Protein 5O9W (pdb70)

Radius of gyration: 20.54 Å; Cα contacts (8 Å, |Δi|>4): 713; chains: 1; bounding box: 52×59×47 Å

Sequence (356 aa):
SNAMEKAKLMKLGNGMMEIPSVQELAKLTLAEIPSRRYVCALLPMGETIPVIDIENLLSPEPIIIIGKLELDRLHFACKEWGFFQVVNHGVDASLVDSSVKSEIQQGFFNLSMDEKTKYEEQEDGDVEGFGQGFIIESEDQTLDWADIFMMMMFTLPLHLRKPHLLFSSKLPVPLRETIESSYSSSEMKKKLSMVLFNKMEKALQVQAAEIKGMSEVFIDGTQAMRMNYYPPCPQPNLAIGLTSHSDFGGLLTILLQINEVEGLQIKKREEGTWISVKPLPPNNAFVVNVGDILEIMTNGIYHSVDHRAVVNSTNERLSIATFHDPSLESVIGPISSLITPETPALFKKSGSTYGDLVEEECKKTRKLDGKSFLDSMRI

Nearest PDB structures (foldseek):
  5o9w-assembly1_A  TM=1.003E+00  e=6.699E-79  Papaver somniferum
  5o7y-assembly1_A  TM=1.001E+00  e=2.129E-75  Papaver somniferum
  5gja-assembly1_E  TM=8.877E-01  e=1.254E-27  Arabidopsis thaliana
  5gja-assembly1_H  TM=8.930E-01  e=3.051E-27  Arabidopsis thaliana
  5gja-assembly1_B  TM=8.553E-01  e=9.414E-27  Arabidopsis thaliana

Secondary structure (DSSP, 8-state):
--HHHHHHHH---TTSBPPPHHHHHTT--SS--GGG----PPB-----EEEHHHHT-SSHHHHHHHHHHHHHHHHHTSEEEEES----HHHHHHHHHHHHHHHTS-HHHHT-SPPPTT---EE---B---TTPPPPS-EEEEEEEESGGGS-HHHHHHS-HHHHHHHHHHHHHHHHHHHHHHHHHHHHTT--TTTS--SHHHHTT-EEEEEEEEE---S-TTT--SEEEE---SSEEEEEE-SS---EEEEETTEEEE----TT-EEEEE-HHHHHHTTTSS----EEE---SS--EEEEEEEEE--TT-EE---GGG--SSS---B---EEHHHHHHHHHTS-SSS--HHHHTB-

Structure (mmCIF, N/CA/C/O backbone):
data_5O9W
#
_entry.id   5O9W
#
_cell.length_a   47.044
_cell.length_b   87.424
_cell.length_c   94.863
_cell.angle_alpha   90.00
_cell.angle_beta   90.00
_cell.angle_gamma   90.00
#
_symmetry.space_group_name_H-M   'P 21 21 21'
#
loop_
_entity.id
_entity.type
_entity.pdbx_description
1 polymer 'Thebaine 6-O-demethylase'
2 non-polymer 'NICKEL (II) ION'
3 non-polymer '2-OXOGLUTARIC ACID'
4 non-polymer 1,2-ETHANEDIOL
5 non-polymer 'UNKNOWN ATOM OR ION'
6 non-polymer DI(HYDROXYETHYL)ETHER
7 non-polymer 'SODIUM ION'
8 water water
#
loop_
_atom_site.group_PDB
_atom_site.id
_atom_site.type_symbol
_atom_site.label_atom_id
_atom_site.label_alt_id
_atom_site.label_comp_id
_atom_site.label_asym_id
_atom_site.label_entity_id
_atom_site.label_seq_id
_atom_site.pdbx_PDB_ins_code
_atom_site.Cartn_x
_atom_site.Cartn_y
_atom_site.Cartn_z
_atom_site.occupancy
_atom_site.B_iso_or_equiv
_atom_site.auth_seq_id
_atom_site.auth_comp_id
_atom_site.auth_asym_id
_atom_site.auth_atom_id
_atom_site.pdbx_PDB_model_num
ATOM 1 N N . SER A 1 1 ? 16.535 20.820 9.628 1.00 73.35 -2 SER A N 1
ATOM 2 C CA . SER A 1 1 ? 16.094 21.865 8.639 1.00 70.76 -2 SER A CA 1
ATOM 3 C C . SER A 1 1 ? 16.080 21.273 7.230 1.00 68.08 -2 SER A C 1
ATOM 4 O O . SER A 1 1 ? 17.001 20.538 6.848 1.00 65.63 -2 SER A O 1
ATOM 7 N N . ASN A 1 2 ? 15.044 21.609 6.462 1.00 64.93 -1 ASN A N 1
ATOM 8 C CA . ASN A 1 2 ? 14.583 20.713 5.391 1.00 61.28 -1 ASN A CA 1
ATOM 9 C C . ASN A 1 2 ? 15.479 20.617 4.141 1.00 53.58 -1 ASN A C 1
ATOM 10 O O . ASN A 1 2 ? 16.406 21.415 3.965 1.00 54.30 -1 ASN A O 1
ATOM 15 N N . ALA A 1 3 ? 15.190 19.615 3.305 1.00 43.81 0 ALA A N 1
ATOM 16 C CA . ALA A 1 3 ? 15.980 19.314 2.107 1.00 39.85 0 ALA A CA 1
ATOM 17 C C . ALA A 1 3 ? 15.994 20.452 1.090 1.00 33.21 0 ALA A C 1
ATOM 18 O O . ALA A 1 3 ? 16.997 20.615 0.398 1.00 33.81 0 ALA A O 1
ATOM 20 N N . MET A 1 4 ? 14.887 21.197 0.988 1.00 30.38 1 MET A N 1
ATOM 21 C CA . MET A 1 4 ? 14.788 22.350 0.094 1.00 34.14 1 MET A CA 1
ATOM 22 C C . MET A 1 4 ? 15.699 23.471 0.570 1.00 34.48 1 MET A C 1
ATOM 23 O O . MET A 1 4 ? 16.266 24.199 -0.247 1.00 31.56 1 MET A O 1
ATOM 28 N N . GLU A 1 5 ? 15.788 23.631 1.894 1.00 37.86 2 GLU A N 1
ATOM 29 C CA . GLU A 1 5 ? 16.643 24.661 2.485 1.00 38.13 2 GLU A CA 1
ATOM 30 C C . GLU A 1 5 ? 18.091 24.336 2.260 1.00 36.50 2 GLU A C 1
ATOM 31 O O . GLU A 1 5 ? 18.870 25.224 1.898 1.00 36.26 2 GLU A O 1
ATOM 37 N N . LYS A 1 6 ? 18.452 23.070 2.436 1.00 32.53 3 LYS A N 1
ATOM 38 C CA . LYS A 1 6 ? 19.794 22.632 2.103 1.00 33.83 3 LYS A CA 1
ATOM 39 C C . LYS A 1 6 ? 20.149 22.987 0.646 1.00 31.23 3 LYS A C 1
ATOM 40 O O . LYS A 1 6 ? 21.220 23.528 0.386 1.00 28.43 3 LYS A O 1
ATOM 46 N N . ALA A 1 7 ? 19.231 22.704 -0.274 1.00 29.52 4 ALA A N 1
ATOM 47 C CA . ALA A 1 7 ? 19.457 22.938 -1.695 1.00 27.94 4 ALA A CA 1
ATOM 48 C C . ALA A 1 7 ? 19.573 24.427 -1.966 1.00 26.21 4 ALA A C 1
ATOM 49 O O . ALA A 1 7 ? 20.436 24.852 -2.714 1.00 25.05 4 ALA A O 1
ATOM 51 N N . LYS A 1 8 ? 18.705 25.220 -1.349 1.00 26.81 5 LYS A N 1
ATOM 52 C CA . LYS A 1 8 ? 18.767 26.681 -1.524 1.00 28.74 5 LYS A CA 1
ATOM 53 C C . LYS A 1 8 ? 20.076 27.281 -0.980 1.00 26.96 5 LYS A C 1
ATOM 54 O O . LYS A 1 8 ? 20.597 28.240 -1.529 1.00 27.33 5 LYS A O 1
ATOM 60 N N . LEU A 1 9 ? 20.603 26.700 0.092 1.00 25.42 6 LEU A N 1
ATOM 61 C CA . LEU A 1 9 ? 21.788 27.233 0.759 1.00 25.27 6 LEU A CA 1
ATOM 62 C C . LEU A 1 9 ? 23.115 26.784 0.143 1.00 26.76 6 LEU A C 1
ATOM 63 O O . LEU A 1 9 ? 24.127 27.487 0.278 1.00 26.40 6 LEU A O 1
ATOM 68 N N . MET A 1 10 ? 23.117 25.617 -0.503 1.00 25.57 7 MET A N 1
ATOM 69 C CA . MET A 1 10 ? 24.343 24.988 -0.964 1.00 27.28 7 MET A CA 1
ATOM 70 C C . MET A 1 10 ? 24.482 24.884 -2.483 1.00 27.74 7 MET A C 1
ATOM 71 O O . MET A 1 10 ? 25.596 24.695 -2.946 1.00 29.52 7 MET A O 1
ATOM 76 N N . LYS A 1 11 ? 23.400 25.007 -3.250 1.00 24.78 8 LYS A N 1
ATOM 77 C CA . LYS A 1 11 ? 23.502 24.903 -4.716 1.00 27.50 8 LYS A CA 1
ATOM 78 C C . LYS A 1 11 ? 23.615 26.311 -5.285 1.00 27.98 8 LYS A C 1
ATOM 79 O O . LYS A 1 11 ? 22.646 26.917 -5.728 1.00 34.43 8 LYS A O 1
ATOM 85 N N . LEU A 1 12 ? 24.841 26.793 -5.263 1.00 28.63 9 LEU A N 1
ATOM 86 C CA . LEU A 1 12 ? 25.160 28.187 -5.503 1.00 31.17 9 LEU A CA 1
ATOM 87 C C . LEU A 1 12 ? 25.839 28.380 -6.837 1.00 26.81 9 LEU A C 1
ATOM 88 O O . LEU A 1 12 ? 26.792 27.685 -7.134 1.00 31.16 9 LEU A O 1
ATOM 93 N N . GLY A 1 13 ? 25.319 29.288 -7.650 1.00 24.47 10 GLY A N 1
ATOM 94 C CA . GLY A 1 13 ? 26.039 29.773 -8.824 1.00 22.69 10 GLY A CA 1
ATOM 95 C C . GLY A 1 13 ? 26.543 31.200 -8.648 1.00 21.25 10 GLY A C 1
ATOM 96 O O . GLY A 1 13 ? 26.048 31.937 -7.810 1.00 21.08 10 GLY A O 1
ATOM 97 N N . ASN A 1 14 ? 27.509 31.586 -9.467 1.00 19.83 11 ASN A N 1
ATOM 98 C CA . ASN A 1 14 ? 28.025 32.949 -9.485 1.00 19.04 11 ASN A CA 1
ATOM 99 C C . ASN A 1 14 ? 26.891 33.908 -9.817 1.00 19.35 11 ASN A C 1
ATOM 100 O O . ASN A 1 14 ? 26.038 33.625 -10.686 1.00 19.06 11 ASN A O 1
ATOM 105 N N . GLY A 1 15 ? 26.860 35.018 -9.094 1.00 18.50 12 GLY A N 1
ATOM 106 C CA . GLY A 1 15 ? 25.822 36.018 -9.261 1.00 19.40 12 GLY A CA 1
ATOM 107 C C . GLY A 1 15 ? 24.711 35.855 -8.262 1.00 19.99 12 GLY A C 1
ATOM 108 O O . GLY A 1 15 ? 23.926 36.784 -8.077 1.00 19.66 12 GLY A O 1
ATOM 109 N N . MET A 1 16 ? 24.604 34.699 -7.612 1.00 19.68 13 MET A N 1
ATOM 110 C CA A MET A 1 16 ? 23.603 34.522 -6.560 0.60 20.82 13 MET A CA 1
ATOM 111 C CA B MET A 1 16 ? 23.585 34.531 -6.579 0.40 20.67 13 MET A CA 1
ATOM 112 C C . MET A 1 16 ? 24.032 35.231 -5.288 1.00 20.59 13 MET A C 1
ATOM 113 O O . MET A 1 16 ? 25.236 35.491 -5.074 1.00 20.34 13 MET A O 1
ATOM 122 N N . GLU A 1 17 ? 23.061 35.540 -4.445 1.00 20.62 14 GLU A N 1
ATOM 123 C CA . GLU A 1 17 ? 23.374 36.113 -3.131 1.00 22.30 14 GLU A CA 1
ATOM 124 C C . GLU A 1 17 ? 24.143 35.105 -2.298 1.00 19.75 14 GLU A C 1
ATOM 125 O O . GLU A 1 17 ? 23.803 33.922 -2.272 1.00 18.63 14 GLU A O 1
ATOM 131 N N . ILE A 1 18 ? 25.170 35.587 -1.611 1.00 18.35 15 ILE A N 1
ATOM 132 C CA . ILE A 1 18 ? 25.881 34.785 -0.624 1.00 18.43 15 ILE A CA 1
ATOM 133 C C . ILE A 1 18 ? 24.895 34.328 0.456 1.00 17.21 15 ILE A C 1
ATOM 134 O O . ILE A 1 18 ? 24.160 35.157 1.019 1.00 17.52 15 ILE A O 1
ATOM 139 N N . PRO A 1 19 ? 24.839 33.007 0.727 1.00 16.26 16 PRO A N 1
ATOM 140 C CA . PRO A 1 19 ? 23.790 32.531 1.632 1.00 16.51 16 PRO A CA 1
ATOM 141 C C . PRO A 1 19 ? 24.101 32.820 3.103 1.00 16.30 16 PRO A C 1
ATOM 142 O O . PRO A 1 19 ? 25.242 33.068 3.448 1.00 17.20 16 PRO A O 1
ATOM 146 N N . SER A 1 20 ? 23.070 32.757 3.923 1.00 16.10 17 SER A N 1
ATOM 147 C CA . SER A 1 20 ? 23.172 32.949 5.376 1.00 15.76 17 SER A CA 1
ATOM 148 C C . SER A 1 20 ? 23.880 31.758 6.011 1.00 16.22 17 SER A C 1
ATOM 149 O O . SER A 1 20 ? 23.422 30.611 5.893 1.00 15.73 17 SER A O 1
ATOM 152 N N . VAL A 1 21 ? 24.998 32.040 6.668 1.00 15.89 18 VAL A N 1
ATOM 153 C CA . VAL A 1 21 ? 25.722 31.022 7.428 1.00 16.11 18 VAL A CA 1
ATOM 154 C C . VAL A 1 21 ? 25.000 30.657 8.726 1.00 16.33 18 VAL A C 1
ATOM 155 O O . VAL A 1 21 ? 25.104 29.533 9.210 1.00 17.57 18 VAL A O 1
ATOM 159 N N . GLN A 1 22 ? 24.244 31.580 9.296 1.00 16.21 19 GLN A N 1
ATOM 160 C CA . GLN A 1 22 ? 23.412 31.238 10.457 1.00 16.87 19 GLN A CA 1
ATOM 161 C C . GLN A 1 22 ? 22.366 30.151 10.057 1.00 17.35 19 GLN A C 1
ATOM 162 O O . GLN A 1 22 ? 22.088 29.217 10.843 1.00 17.81 19 GLN A O 1
ATOM 168 N N . GLU A 1 23 ? 21.827 30.247 8.846 1.00 18.24 20 GLU A N 1
ATOM 169 C CA . GLU A 1 23 ? 20.925 29.207 8.324 1.00 19.24 20 GLU A CA 1
ATOM 170 C C . GLU A 1 23 ? 21.696 27.919 8.023 1.00 19.86 20 GLU A C 1
ATOM 171 O O . GLU A 1 23 ? 21.252 26.838 8.391 1.00 20.63 20 GLU A O 1
ATOM 177 N N . LEU A 1 24 ? 22.847 28.038 7.366 1.00 20.24 21 LEU A N 1
ATOM 178 C CA . LEU A 1 24 ? 23.691 26.879 7.062 1.00 21.67 21 LEU A CA 1
ATOM 179 C C . LEU A 1 24 ? 24.056 26.084 8.327 1.00 22.97 21 LEU A C 1
ATOM 180 O O . LEU A 1 24 ? 24.013 24.838 8.331 1.00 23.83 21 LEU A O 1
ATOM 185 N N . ALA A 1 25 ? 24.357 26.785 9.417 1.00 22.03 22 ALA A N 1
ATOM 186 C CA . ALA A 1 25 ? 24.732 26.111 10.670 1.00 23.57 22 ALA A CA 1
ATOM 187 C C . ALA A 1 25 ? 23.615 25.265 11.308 1.00 26.29 22 ALA A C 1
ATOM 188 O O . ALA A 1 25 ? 23.918 24.361 12.094 1.00 26.23 22 ALA A O 1
ATOM 190 N N . LYS A 1 26 ? 22.355 25.554 10.965 1.00 26.52 23 LYS A N 1
ATOM 191 C CA . LYS A 1 26 ? 21.198 24.767 11.417 1.00 28.90 23 LYS A CA 1
ATOM 192 C C . LYS A 1 26 ? 21.165 23.392 10.779 1.00 31.62 23 LYS A C 1
ATOM 193 O O . LYS A 1 26 ? 20.488 22.491 11.303 1.00 32.54 23 LYS A O 1
ATOM 199 N N . LEU A 1 27 ? 21.860 23.229 9.651 1.00 30.91 24 LEU A N 1
ATOM 200 C CA . LEU A 1 27 ? 21.940 21.935 8.978 1.00 33.54 24 LEU A CA 1
ATOM 201 C C . LEU A 1 27 ? 22.864 20.980 9.717 1.00 36.40 24 LEU A C 1
ATOM 202 O O . LEU A 1 27 ? 22.785 19.776 9.502 1.00 36.67 24 LEU A O 1
ATOM 207 N N . THR A 1 28 ? 23.732 21.524 10.577 1.00 39.59 25 THR A N 1
ATOM 208 C CA . THR A 1 28 ? 24.726 20.767 11.340 1.00 42.81 25 THR A CA 1
ATOM 209 C C . THR A 1 28 ? 25.384 19.701 10.445 1.00 44.00 25 THR A C 1
ATOM 210 O O . THR A 1 28 ? 25.225 18.492 10.646 1.00 43.47 25 THR A O 1
ATOM 214 N N . LEU A 1 29 ? 26.088 20.197 9.428 1.00 41.64 26 LEU A N 1
ATOM 215 C CA . LEU A 1 29 ? 26.778 19.364 8.454 1.00 41.47 26 LEU A CA 1
ATOM 216 C C . LEU A 1 29 ? 28.022 18.801 9.134 1.00 42.83 26 LEU A C 1
ATOM 217 O O . LEU A 1 29 ? 28.532 19.395 10.094 1.00 38.11 26 LEU A O 1
ATOM 222 N N . ALA A 1 30 ? 28.501 17.658 8.647 1.00 41.60 27 ALA A N 1
ATOM 223 C CA . ALA A 1 30 ? 29.743 17.081 9.157 1.00 42.56 27 ALA A CA 1
ATOM 224 C C . ALA A 1 30 ? 30.908 17.858 8.569 1.00 43.87 27 ALA A C 1
ATOM 225 O O . ALA A 1 30 ? 31.825 18.238 9.297 1.00 44.15 27 ALA A O 1
ATOM 227 N N . GLU A 1 31 ? 30.847 18.066 7.247 1.00 42.89 28 GLU A N 1
ATOM 228 C CA . GLU A 1 31 ? 31.868 18.752 6.472 1.00 41.49 28 GLU A CA 1
ATOM 229 C C . GLU A 1 31 ? 31.313 20.084 5.945 1.00 41.04 28 GLU A C 1
ATOM 230 O O . GLU A 1 31 ? 30.163 20.140 5.479 1.00 39.55 28 GLU A O 1
ATOM 236 N N . ILE A 1 32 ? 32.127 21.144 5.997 1.00 36.03 29 ILE A N 1
ATOM 237 C CA . ILE A 1 32 ? 31.726 22.438 5.439 1.00 33.05 29 ILE A CA 1
ATOM 238 C C . ILE A 1 32 ? 31.801 22.441 3.916 1.00 34.03 29 ILE A C 1
ATOM 239 O O . ILE A 1 32 ? 32.670 21.772 3.327 1.00 33.25 29 ILE A O 1
ATOM 244 N N . PRO A 1 33 ? 30.926 23.227 3.260 1.00 32.40 30 PRO A N 1
ATOM 245 C CA . PRO A 1 33 ? 31.043 23.348 1.817 1.00 31.49 30 PRO A CA 1
ATOM 246 C C . PRO A 1 33 ? 32.380 23.953 1.390 1.00 31.03 30 PRO A C 1
ATOM 247 O O . PRO A 1 33 ? 32.963 24.775 2.103 1.00 27.50 30 PRO A O 1
ATOM 251 N N . SER A 1 34 ? 32.847 23.549 0.213 1.00 28.46 31 SER A N 1
ATOM 252 C CA . SER A 1 34 ? 34.170 23.910 -0.267 1.00 29.21 31 SER A CA 1
ATOM 253 C C . SER A 1 34 ? 34.462 25.418 -0.321 1.00 28.46 31 SER A C 1
ATOM 254 O O . SER A 1 34 ? 35.611 25.838 -0.120 1.00 24.63 31 SER A O 1
ATOM 257 N N A ARG A 1 35 ? 33.432 26.224 -0.587 0.50 28.88 32 ARG A N 1
ATOM 258 N N B ARG A 1 35 ? 33.438 26.229 -0.590 0.50 27.94 32 ARG A N 1
ATOM 259 C CA A ARG A 1 35 ? 33.583 27.676 -0.652 0.50 29.60 32 ARG A CA 1
ATOM 260 C CA B ARG A 1 35 ? 33.612 27.678 -0.655 0.50 28.04 32 ARG A CA 1
ATOM 261 C C A ARG A 1 35 ? 34.073 28.318 0.667 0.50 27.08 32 ARG A C 1
ATOM 262 C C B ARG A 1 35 ? 34.083 28.319 0.670 0.50 26.24 32 ARG A C 1
ATOM 263 O O A ARG A 1 35 ? 34.652 29.407 0.642 0.50 28.23 32 ARG A O 1
ATOM 264 O O B ARG A 1 35 ? 34.652 29.413 0.653 0.50 27.44 32 ARG A O 1
ATOM 279 N N . TYR A 1 36 ? 33.865 27.644 1.794 1.00 24.63 33 TYR A N 1
ATOM 280 C CA . TYR A 1 36 ? 34.295 28.155 3.116 1.00 24.33 33 TYR A CA 1
ATOM 281 C C . TYR A 1 36 ? 35.712 27.733 3.540 1.00 24.41 33 TYR A C 1
ATOM 282 O O . TYR A 1 36 ? 36.192 28.151 4.587 1.00 21.68 33 TYR A O 1
ATOM 291 N N . VAL A 1 37 ? 36.378 26.902 2.740 1.00 24.00 34 VAL A N 1
ATOM 292 C CA . VAL A 1 37 ? 37.715 26.410 3.091 1.00 25.05 34 VAL A CA 1
ATOM 293 C C . VAL A 1 37 ? 38.754 27.452 2.696 1.00 27.65 34 VAL A C 1
ATOM 294 O O . VAL A 1 37 ? 38.815 27.853 1.545 1.00 27.70 34 VAL A O 1
ATOM 298 N N . CYS A 1 38 ? 39.571 27.908 3.636 1.00 32.76 35 CYS A N 1
ATOM 299 C CA . CYS A 1 38 ? 40.703 28.795 3.286 1.00 39.52 35 CYS A CA 1
ATOM 300 C C . CYS A 1 38 ? 41.802 28.109 2.460 1.00 47.03 35 CYS A C 1
ATOM 301 O O . CYS A 1 38 ? 41.973 26.884 2.521 1.00 46.07 35 CYS A O 1
ATOM 304 N N . ALA A 1 39 ? 42.543 28.912 1.692 1.00 55.64 36 ALA A N 1
ATOM 305 C CA . ALA A 1 39 ? 43.744 28.439 0.979 1.00 56.92 36 ALA A CA 1
ATOM 306 C C . ALA A 1 39 ? 44.769 29.562 0.831 1.00 58.88 36 ALA A C 1
ATOM 307 O O . ALA A 1 39 ? 45.741 29.632 1.587 1.00 61.36 36 ALA A O 1
ATOM 309 N N . LEU A 1 44 ? 50.406 30.446 6.350 1.00 70.03 41 LEU A N 1
ATOM 310 C CA . LEU A 1 44 ? 49.776 30.998 7.548 1.00 69.67 41 LEU A CA 1
ATOM 311 C C . LEU A 1 44 ? 50.775 31.072 8.705 1.00 68.26 41 LEU A C 1
ATOM 312 O O . LEU A 1 44 ? 51.804 30.388 8.703 1.00 71.57 41 LEU A O 1
ATOM 317 N N . LEU A 1 45 ? 50.455 31.902 9.694 1.00 64.40 42 LEU A N 1
ATOM 318 C CA . LEU A 1 45 ? 51.362 32.209 10.803 1.00 60.56 42 LEU A CA 1
ATOM 319 C C . LEU A 1 45 ? 50.984 31.459 12.077 1.00 57.23 42 LEU A C 1
ATOM 320 O O . LEU A 1 45 ? 49.815 31.098 12.247 1.00 54.86 42 LEU A O 1
ATOM 325 N N . PRO A 1 46 ? 51.968 31.238 12.983 1.00 56.26 43 PRO A N 1
ATOM 326 C CA . PRO A 1 46 ? 51.687 30.578 14.261 1.00 54.20 43 PRO A CA 1
ATOM 327 C C . PRO A 1 46 ? 50.999 31.501 15.273 1.00 52.01 43 PRO A C 1
ATOM 328 O O . PRO A 1 46 ? 51.003 32.722 15.103 1.00 40.60 43 PRO A O 1
ATOM 332 N N . MET A 1 47 ? 50.434 30.894 16.315 1.00 50.09 44 MET A N 1
ATOM 333 C CA . MET A 1 47 ? 49.879 31.617 17.463 1.00 52.78 44 MET A CA 1
ATOM 334 C C . MET A 1 47 ? 50.996 32.084 18.411 1.00 55.36 44 MET A C 1
ATOM 335 O O . MET A 1 47 ? 52.054 31.451 18.490 1.00 60.54 44 MET A O 1
ATOM 340 N N . GLY A 1 48 ? 50.755 33.183 19.126 1.00 55.03 45 GLY A N 1
ATOM 341 C CA . GLY A 1 48 ? 51.648 33.642 20.186 1.00 56.38 45 GLY A CA 1
ATOM 342 C C . GLY A 1 48 ? 51.464 32.803 21.435 1.00 61.01 45 GLY A C 1
ATOM 343 O O . GLY A 1 48 ? 52.416 32.570 22.187 1.00 67.50 45 GLY A O 1
ATOM 344 N N . GLU A 1 56 ? 51.776 37.990 25.959 1.00 48.57 53 GLU A N 1
ATOM 345 C CA . GLU A 1 56 ? 51.671 39.455 25.934 1.00 47.28 53 GLU A CA 1
ATOM 346 C C . GLU A 1 56 ? 50.368 39.918 25.256 1.00 40.80 53 GLU A C 1
ATOM 347 O O . GLU A 1 56 ? 50.027 39.453 24.170 1.00 40.59 53 GLU A O 1
ATOM 353 N N . THR A 1 57 ? 49.661 40.841 25.901 1.00 35.23 54 THR A N 1
ATOM 354 C CA . THR A 1 57 ? 48.292 41.213 25.505 1.00 31.28 54 THR A CA 1
ATOM 355 C C . THR A 1 57 ? 48.201 42.702 25.177 1.00 27.02 54 THR A C 1
ATOM 356 O O . THR A 1 57 ? 49.100 43.493 25.539 1.00 22.44 54 THR A O 1
ATOM 360 N N . ILE A 1 58 ? 47.109 43.096 24.519 1.00 23.42 55 ILE A N 1
ATOM 361 C CA . ILE A 1 58 ? 47.021 44.465 24.015 1.00 20.66 55 ILE A CA 1
ATOM 362 C C . ILE A 1 58 ? 46.878 45.428 25.203 1.00 19.69 55 ILE A C 1
ATOM 363 O O . ILE A 1 58 ? 46.294 45.068 26.248 1.00 19.42 55 ILE A O 1
ATOM 368 N N . PRO A 1 59 ? 47.462 46.630 25.084 1.00 17.79 56 PRO A N 1
ATOM 369 C CA . PRO A 1 59 ? 47.368 47.606 26.155 1.00 18.01 56 PRO A CA 1
ATOM 370 C C . PRO A 1 59 ? 45.943 48.019 26.472 1.00 17.62 56 PRO A C 1
ATOM 371 O O . PRO A 1 59 ? 45.051 47.888 25.637 1.00 16.98 56 PRO A O 1
ATOM 375 N N . VAL A 1 60 ? 45.768 48.533 27.683 1.00 16.67 57 VAL A N 1
ATOM 376 C CA . VAL A 1 60 ? 44.506 49.050 28.176 1.00 16.90 57 VAL A CA 1
ATOM 377 C C . VAL A 1 60 ? 44.669 50.524 28.429 1.00 16.55 57 VAL A C 1
ATOM 378 O O . VAL A 1 60 ? 45.630 50.944 29.099 1.00 17.21 57 VAL A O 1
ATOM 382 N N . ILE A 1 61 ? 43.737 51.318 27.897 1.00 16.28 58 ILE A N 1
ATOM 383 C CA . ILE A 1 61 ? 43.720 52.766 28.049 1.00 16.26 58 ILE A CA 1
ATOM 384 C C . ILE A 1 61 ? 42.465 53.145 28.829 1.00 16.91 58 ILE A C 1
ATOM 385 O O . ILE A 1 61 ? 41.347 52.713 28.504 1.00 17.01 58 ILE A O 1
ATOM 390 N N . ASP A 1 62 ? 42.636 53.949 29.875 1.00 17.31 59 ASP A N 1
ATOM 391 C CA . ASP A 1 62 ? 41.552 54.367 30.711 1.00 17.29 59 ASP A CA 1
ATOM 392 C C . ASP A 1 62 ? 41.121 55.787 30.351 1.00 17.12 59 ASP A C 1
ATOM 393 O O . ASP A 1 62 ? 41.908 56.724 30.502 1.00 17.17 59 ASP A O 1
ATOM 398 N N . ILE A 1 63 ? 39.867 55.947 29.947 1.00 16.42 60 ILE A N 1
ATOM 399 C CA . ILE A 1 63 ? 39.386 57.227 29.381 1.00 17.85 60 ILE A CA 1
ATOM 400 C C . ILE A 1 63 ? 39.262 58.299 30.464 1.00 17.26 60 ILE A C 1
ATOM 401 O O . ILE A 1 63 ? 39.546 59.482 30.225 1.00 17.96 60 ILE A O 1
ATOM 406 N N . GLU A 1 64 ? 38.863 57.893 31.664 1.00 16.17 61 GLU A N 1
ATOM 407 C CA . GLU A 1 64 ? 38.856 58.811 32.790 1.00 16.64 61 GLU A CA 1
ATOM 408 C C . GLU A 1 64 ? 40.249 59.345 33.062 1.00 15.87 61 GLU A C 1
ATOM 409 O O . GLU A 1 64 ? 40.424 60.574 33.236 1.00 16.40 61 GLU A O 1
ATOM 415 N N . ASN A 1 65 ? 41.249 58.465 33.047 1.00 15.64 62 ASN A N 1
ATOM 416 C CA . ASN A 1 65 ? 42.637 58.939 33.227 1.00 15.68 62 ASN A CA 1
ATOM 417 C C . ASN A 1 65 ? 43.042 59.888 32.123 1.00 16.04 62 ASN A C 1
ATOM 418 O O . ASN A 1 65 ? 43.670 60.925 32.366 1.00 15.87 62 ASN A O 1
ATOM 423 N N . LEU A 1 66 ? 42.682 59.525 30.903 1.00 14.99 63 LEU A N 1
ATOM 424 C CA . LEU A 1 66 ? 42.994 60.366 29.748 1.00 16.52 63 LEU A CA 1
ATOM 425 C C . LEU A 1 66 ? 42.414 61.785 29.866 1.00 16.99 63 LEU A C 1
ATOM 426 O O . LEU A 1 66 ? 43.074 62.767 29.485 1.00 17.44 63 LEU A O 1
ATOM 431 N N . LEU A 1 67 ? 41.203 61.889 30.390 1.00 17.43 64 LEU A N 1
ATOM 432 C CA . LEU A 1 67 ? 40.515 63.167 30.554 1.00 18.18 64 LEU A CA 1
ATOM 433 C C . LEU A 1 67 ? 40.676 63.792 31.943 1.00 19.99 64 LEU A C 1
ATOM 434 O O . LEU A 1 67 ? 39.995 64.772 32.278 1.00 21.43 64 LEU A O 1
ATOM 439 N N . SER A 1 68 ? 41.589 63.276 32.740 1.00 20.38 65 SER A N 1
ATOM 440 C CA . SER A 1 68 ? 41.710 63.741 34.116 1.00 20.87 65 SER A CA 1
ATOM 441 C C . SER A 1 68 ? 42.112 65.220 34.169 1.00 21.84 65 SER A C 1
ATOM 442 O O . SER A 1 68 ? 42.974 65.643 33.388 1.00 20.76 65 SER A O 1
ATOM 445 N N . PRO A 1 69 ? 41.512 65.997 35.096 1.00 24.99 66 PRO A N 1
ATOM 446 C CA . PRO A 1 69 ? 41.947 67.374 35.305 1.00 26.91 66 PRO A CA 1
ATOM 447 C C . PRO A 1 69 ? 43.328 67.456 35.946 1.00 27.20 66 PRO A C 1
ATOM 448 O O . PRO A 1 69 ? 43.933 68.514 35.924 1.00 29.13 66 PRO A O 1
ATOM 452 N N . GLU A 1 70 ? 43.821 66.345 36.483 1.00 26.23 67 GLU A N 1
ATOM 453 C CA . GLU A 1 70 ? 45.148 66.270 37.081 1.00 26.94 67 GLU A CA 1
ATOM 454 C C . GLU A 1 70 ? 46.222 65.989 36.008 1.00 25.77 67 GLU A C 1
ATOM 455 O O . GLU A 1 70 ? 46.282 64.863 35.505 1.00 23.39 67 GLU A O 1
ATOM 461 N N . PRO A 1 71 ? 47.080 66.990 35.673 1.00 24.24 68 PRO A N 1
ATOM 462 C CA . PRO A 1 71 ? 48.037 66.819 34.560 1.00 24.13 68 PRO A CA 1
ATOM 463 C C . PRO A 1 71 ? 48.944 65.597 34.654 1.00 22.70 68 PRO A C 1
ATOM 464 O O . PRO A 1 71 ? 49.259 65.008 33.620 1.00 21.28 68 PRO A O 1
ATOM 468 N N . ILE A 1 72 ? 49.392 65.217 35.854 1.00 21.94 69 ILE A N 1
ATOM 469 C CA A ILE A 1 72 ? 50.244 64.019 35.971 0.50 22.40 69 ILE A CA 1
ATOM 470 C CA B ILE A 1 72 ? 50.248 64.031 35.952 0.50 22.36 69 ILE A CA 1
ATOM 471 C C . ILE A 1 72 ? 49.494 62.747 35.559 1.00 20.55 69 ILE A C 1
ATOM 472 O O . ILE A 1 72 ? 50.082 61.849 34.941 1.00 21.32 69 ILE A O 1
ATOM 481 N N . ILE A 1 73 ? 48.200 62.689 35.869 1.00 18.51 70 ILE A N 1
ATOM 482 C CA A ILE A 1 73 ? 47.377 61.533 35.494 0.50 18.15 70 ILE A CA 1
ATOM 483 C CA B ILE A 1 73 ? 47.369 61.535 35.495 0.50 18.44 70 ILE A CA 1
ATOM 484 C C . ILE A 1 73 ? 47.159 61.538 33.976 1.00 17.78 70 ILE A C 1
ATOM 485 O O . ILE A 1 73 ? 47.385 60.515 33.300 1.00 17.11 70 ILE A O 1
ATOM 494 N N . GLY A 1 74 ? 46.736 62.691 33.464 1.00 17.61 71 GLY A N 1
ATOM 495 C CA . GLY A 1 74 ? 46.506 62.879 32.030 1.00 18.16 71 GLY A CA 1
ATOM 496 C C . GLY A 1 74 ? 47.722 62.600 31.186 1.00 18.16 71 GLY A C 1
ATOM 497 O O . GLY A 1 74 ? 47.598 61.965 30.149 1.00 17.52 71 GLY A O 1
ATOM 498 N N . LYS A 1 75 ? 48.888 63.076 31.623 1.00 17.96 72 LYS A N 1
ATOM 499 C CA . LYS A 1 75 ? 50.122 62.859 30.881 1.00 18.70 72 LYS A CA 1
ATOM 500 C C . LYS A 1 75 ? 50.539 61.395 30.854 1.00 18.29 72 LYS A C 1
ATOM 501 O O . LYS A 1 75 ? 50.955 60.892 29.826 1.00 15.65 72 LYS A O 1
ATOM 507 N N . LEU A 1 76 ? 50.422 60.701 31.979 1.00 17.78 73 LEU A N 1
ATOM 508 C CA . LEU A 1 76 ? 50.764 59.273 31.980 1.00 17.81 73 LEU A CA 1
ATOM 509 C C . LEU A 1 76 ? 49.857 58.498 31.007 1.00 17.22 73 LEU A C 1
ATOM 510 O O . LEU A 1 76 ? 50.332 57.616 30.266 1.00 16.14 73 LEU A O 1
ATOM 515 N N . GLU A 1 77 ? 48.560 58.826 31.001 1.00 16.45 74 GLU A N 1
ATOM 516 C CA . GLU A 1 77 ? 47.642 58.101 30.143 1.00 15.94 74 GLU A CA 1
ATOM 517 C C . GLU A 1 77 ? 47.859 58.476 28.652 1.00 15.17 74 GLU A C 1
ATOM 518 O O . GLU A 1 77 ? 47.684 57.618 27.769 1.00 14.07 74 GLU A O 1
ATOM 524 N N . LEU A 1 78 ? 48.229 59.731 28.408 1.00 14.98 75 LEU A N 1
ATOM 525 C CA . LEU A 1 78 ? 48.624 60.146 27.069 1.00 16.40 75 LEU A CA 1
ATOM 526 C C . LEU A 1 78 ? 49.826 59.340 26.576 1.00 16.10 75 LEU A C 1
ATOM 527 O O . LEU A 1 78 ? 49.831 58.880 25.410 1.00 15.80 75 LEU A O 1
ATOM 532 N N . ASP A 1 79 ? 50.841 59.186 27.427 1.00 16.11 76 ASP A N 1
ATOM 533 C CA . ASP A 1 79 ? 52.010 58.345 27.122 1.00 16.81 76 ASP A CA 1
ATOM 534 C C . ASP A 1 79 ? 51.601 56.911 26.797 1.00 16.17 76 ASP A C 1
ATOM 535 O O . ASP A 1 79 ? 52.155 56.280 25.894 1.00 16.38 76 ASP A O 1
ATOM 540 N N . ARG A 1 80 ? 50.666 56.379 27.572 1.00 16.13 77 ARG A N 1
ATOM 541 C CA . ARG A 1 80 ? 50.154 55.021 27.307 1.00 16.36 77 ARG A CA 1
ATOM 542 C C . ARG A 1 80 ? 49.422 54.915 25.959 1.00 15.67 77 ARG A C 1
ATOM 543 O O . ARG A 1 80 ? 49.607 53.954 25.231 1.00 15.71 77 ARG A O 1
ATOM 551 N N . LEU A 1 81 ? 48.606 55.911 25.652 1.00 15.61 78 LEU A N 1
ATOM 552 C CA . LEU A 1 81 ? 47.883 55.951 24.364 1.00 15.18 78 LEU A CA 1
ATOM 553 C C . LEU A 1 81 ? 48.851 56.001 23.215 1.00 14.89 78 LEU A C 1
ATOM 554 O O . LEU A 1 81 ? 48.729 55.238 22.233 1.00 13.82 78 LEU A O 1
ATOM 559 N N . HIS A 1 82 ? 49.811 56.916 23.324 1.00 14.29 79 HIS A N 1
ATOM 560 C CA . HIS A 1 82 ? 50.806 57.103 22.293 1.00 15.14 79 HIS A CA 1
ATOM 561 C C . HIS A 1 82 ? 51.592 55.800 22.057 1.00 15.03 79 HIS A C 1
ATOM 562 O O . HIS A 1 82 ? 51.761 55.374 20.889 1.00 15.31 79 HIS A O 1
ATOM 569 N N . PHE A 1 83 ? 52.018 55.159 23.154 1.00 14.49 80 PHE A N 1
ATOM 570 C CA . PHE A 1 83 ? 52.692 53.866 23.093 1.00 15.74 80 PHE A CA 1
ATOM 571 C C . PHE A 1 83 ? 51.847 52.824 22.381 1.00 15.13 80 PHE A C 1
ATOM 572 O O . PHE A 1 83 ? 52.356 52.095 21.504 1.00 15.29 80 PHE A O 1
ATOM 580 N N . ALA A 1 84 ? 50.563 52.744 22.750 1.00 14.54 81 ALA A N 1
ATOM 581 C CA . ALA A 1 84 ? 49.715 51.693 22.183 1.00 14.65 81 ALA A CA 1
ATOM 582 C C . ALA A 1 84 ? 49.544 51.918 20.682 1.00 14.32 81 ALA A C 1
ATOM 583 O O . ALA A 1 84 ? 49.595 50.988 19.882 1.00 12.86 81 ALA A O 1
ATOM 585 N N . CYS A 1 85 ? 49.320 53.161 20.304 1.00 14.59 82 CYS A N 1
ATOM 586 C CA . CYS A 1 85 ? 49.113 53.463 18.876 1.00 14.58 82 CYS A CA 1
ATOM 587 C C . CYS A 1 85 ? 50.338 53.204 17.976 1.00 14.76 82 CYS A C 1
ATOM 588 O O . CYS A 1 85 ? 50.195 52.800 16.796 1.00 14.36 82 CYS A O 1
ATOM 591 N N . LYS A 1 86 ? 51.524 53.466 18.510 1.00 14.59 83 LYS A N 1
ATOM 592 C CA . LYS A 1 86 ? 52.770 53.199 17.828 1.00 16.59 83 LYS A CA 1
ATOM 593 C C . LYS A 1 86 ? 53.123 51.729 17.764 1.00 16.95 83 LYS A C 1
ATOM 594 O O . LYS A 1 86 ? 53.420 51.217 16.689 1.00 16.84 83 LYS A O 1
ATOM 600 N N . GLU A 1 87 ? 53.095 51.064 18.917 1.00 17.13 84 GLU A N 1
ATOM 601 C CA . GLU A 1 87 ? 53.682 49.722 19.059 1.00 18.03 84 GLU A CA 1
ATOM 602 C C . GLU A 1 87 ? 52.684 48.595 18.845 1.00 17.37 84 GLU A C 1
ATOM 603 O O . GLU A 1 87 ? 53.079 47.496 18.434 1.00 18.33 84 GLU A O 1
ATOM 609 N N . TRP A 1 88 ? 51.406 48.852 19.078 1.00 15.73 85 TRP A N 1
ATOM 610 C CA . TRP A 1 88 ? 50.409 47.800 18.972 1.00 16.45 85 TRP A CA 1
ATOM 611 C C . TRP A 1 88 ? 49.343 48.022 17.905 1.00 16.70 85 TRP A C 1
ATOM 612 O O . TRP A 1 88 ? 48.856 47.055 17.343 1.00 17.57 85 TRP A O 1
ATOM 623 N N . GLY A 1 89 ? 48.918 49.269 17.707 1.00 16.38 86 GLY A N 1
ATOM 624 C CA . GLY A 1 89 ? 47.857 49.581 16.754 1.00 16.77 86 GLY A CA 1
ATOM 625 C C . GLY A 1 89 ? 46.457 49.218 17.204 1.00 15.82 86 GLY A C 1
ATOM 626 O O . GLY A 1 89 ? 45.507 49.472 16.474 1.00 14.63 86 GLY A O 1
ATOM 627 N N . PHE A 1 90 ? 46.362 48.644 18.419 1.00 15.55 87 PHE A N 1
ATOM 628 C CA . PHE A 1 90 ? 45.162 48.087 19.042 1.00 16.19 87 PHE A CA 1
ATOM 629 C C . PHE A 1 90 ? 45.288 48.359 20.528 1.00 15.42 87 PHE A C 1
ATOM 630 O O . PHE A 1 90 ? 46.395 48.241 21.071 1.00 15.66 87 PHE A O 1
ATOM 638 N N . PHE A 1 91 ? 44.175 48.689 21.170 1.00 15.54 88 PHE A N 1
ATOM 639 C CA . PHE A 1 91 ? 44.109 48.816 22.636 1.00 15.01 88 PHE A CA 1
ATOM 640 C C . PHE A 1 91 ? 42.675 48.659 23.120 1.00 15.24 88 PHE A C 1
ATOM 641 O O . PHE A 1 91 ? 41.721 48.894 22.358 1.00 16.18 88 PHE A O 1
ATOM 649 N N . GLN A 1 92 ? 42.517 48.291 24.385 1.00 15.36 89 GLN A N 1
ATOM 650 C CA . GLN A 1 92 ? 41.200 48.272 25.006 1.00 15.99 89 GLN A CA 1
ATOM 651 C C . GLN A 1 92 ? 40.971 49.632 25.630 1.00 16.26 89 GLN A C 1
ATOM 652 O O . GLN A 1 92 ? 41.942 50.316 26.011 1.00 16.94 89 GLN A O 1
ATOM 658 N N . VAL A 1 93 ? 39.721 50.053 25.692 1.00 15.70 90 VAL A N 1
ATOM 659 C CA . VAL A 1 93 ? 39.379 51.252 26.458 1.00 16.23 90 VAL A CA 1
ATOM 660 C C . VAL A 1 93 ? 38.388 50.890 27.554 1.00 16.80 90 VAL A C 1
ATOM 661 O O . VAL A 1 93 ? 37.378 50.203 27.312 1.00 16.81 90 VAL A O 1
ATOM 665 N N . VAL A 1 94 ? 38.705 51.354 28.768 1.00 16.14 91 VAL A N 1
ATOM 666 C CA . VAL A 1 94 ? 37.841 51.177 29.934 1.00 16.89 91 VAL A CA 1
ATOM 667 C C . VAL A 1 94 ? 37.531 52.525 30.570 1.00 16.83 91 VAL A C 1
ATOM 668 O O . VAL A 1 94 ? 38.188 53.538 30.276 1.00 16.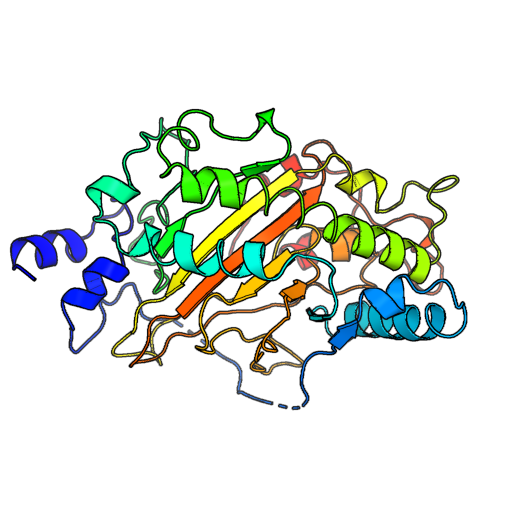61 91 VAL A O 1
ATOM 672 N N . ASN A 1 95 ? 36.534 52.526 31.455 1.00 16.54 92 ASN A N 1
ATOM 673 C CA . ASN A 1 95 ? 35.992 53.740 32.041 1.00 16.72 92 ASN A CA 1
ATOM 674 C C . ASN A 1 95 ? 35.734 54.791 30.977 1.00 17.07 92 ASN A C 1
ATOM 675 O O . ASN A 1 95 ? 36.089 55.966 31.107 1.00 16.56 92 ASN A O 1
ATOM 680 N N . HIS A 1 96 ? 35.031 54.338 29.952 1.00 16.81 93 HIS A N 1
ATOM 681 C CA . HIS A 1 96 ? 34.883 55.057 28.684 1.00 17.20 93 HIS A CA 1
ATOM 682 C C . HIS A 1 96 ? 33.688 55.997 28.635 1.00 18.90 93 HIS A C 1
ATOM 683 O O . HIS A 1 96 ? 33.504 56.679 27.631 1.00 19.37 93 HIS A O 1
ATOM 690 N N . GLY A 1 97 ? 32.872 56.014 29.682 1.00 19.11 94 GLY A N 1
ATOM 691 C CA . GLY A 1 97 ? 31.741 56.924 29.755 1.00 21.05 94 GLY A CA 1
ATOM 692 C C . GLY A 1 97 ? 30.481 56.533 29.002 1.00 21.60 94 GLY A C 1
ATOM 693 O O . GLY A 1 97 ? 29.494 57.245 29.059 1.00 21.00 94 GLY A O 1
ATOM 694 N N . VAL A 1 98 ? 30.490 55.401 28.307 1.00 21.71 95 VAL A N 1
ATOM 695 C CA . VAL A 1 98 ? 29.298 54.933 27.621 1.00 21.72 95 VAL A CA 1
ATOM 696 C C . VAL A 1 98 ? 28.504 54.088 28.607 1.00 21.44 95 VAL A C 1
ATOM 697 O O . VAL A 1 98 ? 28.976 53.067 29.089 1.00 19.91 95 VAL A O 1
ATOM 701 N N . ASP A 1 99 ? 27.274 54.511 28.839 1.00 22.58 96 ASP A N 1
ATOM 702 C CA . ASP A 1 99 ? 26.411 53.940 29.863 1.00 24.89 96 ASP A CA 1
ATOM 703 C C . ASP A 1 99 ? 26.244 52.438 29.708 1.00 22.66 96 ASP A C 1
ATOM 704 O O . ASP A 1 99 ? 25.993 51.950 28.606 1.00 18.41 96 ASP A O 1
ATOM 709 N N . ALA A 1 100 ? 26.420 51.715 30.809 1.00 20.05 97 ALA A N 1
ATOM 710 C CA . ALA A 1 100 ? 26.257 50.284 30.832 1.00 22.13 97 ALA A CA 1
ATOM 711 C C . ALA A 1 100 ? 24.897 49.812 30.297 1.00 21.50 97 ALA A C 1
ATOM 712 O O . ALA A 1 100 ? 24.821 48.771 29.632 1.00 22.07 97 ALA A O 1
ATOM 714 N N . SER A 1 101 ? 23.840 50.565 30.579 1.00 20.93 98 SER A N 1
ATOM 715 C CA . SER A 1 101 ? 22.498 50.182 30.160 1.00 22.75 98 SER A CA 1
ATOM 716 C C . SER A 1 101 ? 22.359 50.299 28.647 1.00 20.74 98 SER A C 1
ATOM 717 O O . SER A 1 101 ? 21.728 49.458 28.026 1.00 18.05 98 SER A O 1
ATOM 720 N N . LEU A 1 102 ? 23.024 51.289 28.050 1.00 19.78 99 LEU A N 1
ATOM 721 C CA . LEU A 1 102 ? 23.078 51.381 26.592 1.00 18.85 99 LEU A CA 1
ATOM 722 C C . LEU A 1 102 ? 23.823 50.196 25.989 1.00 17.75 99 LEU A C 1
ATOM 723 O O . LEU A 1 102 ? 23.337 49.573 25.051 1.00 18.90 99 LEU A O 1
ATOM 728 N N . VAL A 1 103 ? 24.997 49.893 26.512 1.00 18.59 100 VAL A N 1
ATOM 729 C CA . VAL A 1 103 ? 25.785 48.762 26.023 1.00 18.56 100 VAL A CA 1
ATOM 730 C C . VAL A 1 103 ? 24.981 47.443 26.145 1.00 18.76 100 VAL A C 1
ATOM 731 O O . VAL A 1 103 ? 24.938 46.661 25.201 1.00 15.77 100 VAL A O 1
ATOM 735 N N . ASP A 1 104 ? 24.338 47.222 27.294 1.00 18.58 101 ASP A N 1
ATOM 736 C CA . ASP A 1 104 ? 23.440 46.058 27.469 1.00 20.23 101 ASP A CA 1
ATOM 737 C C . ASP A 1 104 ? 22.350 45.995 26.408 1.00 19.06 101 ASP A C 1
ATOM 738 O O . ASP A 1 104 ? 22.035 44.917 25.936 1.00 19.49 101 ASP A O 1
ATOM 743 N N . SER A 1 105 ? 21.775 47.147 26.056 1.00 18.14 102 SER A N 1
ATOM 744 C CA A SER A 1 105 ? 20.736 47.222 25.030 0.50 17.67 102 SER A CA 1
ATOM 745 C CA B SER A 1 105 ? 20.736 47.221 25.044 0.50 18.44 102 SER A CA 1
ATOM 746 C C . SER A 1 105 ? 21.289 46.919 23.646 1.00 17.83 102 SER A C 1
ATOM 747 O O . SER A 1 105 ? 20.653 46.229 22.865 1.00 16.96 102 SER A O 1
ATOM 752 N N . VAL A 1 106 ? 22.475 47.437 23.341 1.00 17.31 103 VAL A N 1
ATOM 753 C CA . VAL A 1 106 ? 23.122 47.130 22.048 1.00 17.53 103 VAL A CA 1
ATOM 754 C C . VAL A 1 106 ? 23.303 45.606 21.951 1.00 16.70 103 VAL A C 1
ATOM 755 O O . VAL A 1 106 ? 23.029 45.001 20.912 1.00 17.32 103 VAL A O 1
ATOM 759 N N . LYS A 1 107 ? 23.775 44.992 23.026 1.00 16.23 104 LYS A N 1
ATOM 760 C CA . LYS A 1 107 ? 23.973 43.541 23.015 1.00 17.67 104 LYS A CA 1
ATOM 761 C C . LYS A 1 107 ? 22.647 42.788 22.841 1.00 17.57 104 LYS A C 1
ATOM 762 O O . LYS A 1 107 ? 22.544 41.929 21.979 1.00 15.92 104 LYS A O 1
ATOM 768 N N . SER A 1 108 ? 21.634 43.142 23.624 1.00 17.79 105 SER A N 1
ATOM 769 C CA . SER A 1 108 ? 20.370 42.376 23.621 1.00 18.33 105 SER A CA 1
ATOM 770 C C . SER A 1 108 ? 19.576 42.598 22.337 1.00 17.56 105 SER A C 1
ATOM 771 O O . SER A 1 108 ? 19.018 41.652 21.792 1.00 16.60 105 SER A O 1
ATOM 774 N N . GLU A 1 109 ? 19.562 43.826 21.833 1.00 17.05 106 GLU A N 1
ATOM 775 C CA . GLU A 1 109 ? 18.839 44.140 20.595 1.00 17.39 106 GLU A CA 1
ATOM 776 C C . GLU A 1 109 ? 19.492 43.566 19.340 1.00 16.16 106 GLU A C 1
ATOM 777 O O . GLU A 1 109 ? 18.778 43.128 18.434 1.00 15.32 106 GLU A O 1
ATOM 783 N N . ILE A 1 110 ? 20.832 43.520 19.289 1.00 15.73 107 ILE A N 1
ATOM 784 C CA . ILE A 1 110 ? 21.512 42.904 18.140 1.00 15.98 107 ILE A CA 1
ATOM 785 C C . ILE A 1 110 ? 21.340 41.380 18.211 1.00 16.47 107 ILE A C 1
ATOM 786 O O . ILE A 1 110 ? 21.042 40.760 17.204 1.00 16.86 107 ILE A O 1
ATOM 791 N N . GLN A 1 111 ? 21.502 40.784 19.392 1.00 16.61 108 GLN A N 1
ATOM 792 C CA A GLN A 1 111 ? 21.225 39.348 19.596 0.50 16.93 108 GLN A CA 1
ATOM 793 C CA B GLN A 1 111 ? 21.250 39.347 19.531 0.50 17.56 108 GLN A CA 1
ATOM 794 C C . GLN A 1 111 ? 19.813 39.027 19.106 1.00 16.78 108 GLN A C 1
ATOM 795 O O . GLN A 1 111 ? 19.581 38.044 18.354 1.00 17.78 108 GLN A O 1
ATOM 806 N N . GLY A 1 112 ? 18.867 39.869 19.530 1.00 16.52 109 GLY A N 1
ATOM 807 C CA . GLY A 1 112 ? 17.461 39.748 19.139 1.00 16.45 109 GLY A CA 1
ATOM 808 C C . GLY A 1 112 ? 17.281 39.795 17.632 1.00 17.45 109 GLY A C 1
ATOM 809 O O . GLY A 1 112 ? 16.565 38.966 17.030 1.00 16.95 109 GLY A O 1
ATOM 810 N N . PHE A 1 113 ? 17.957 40.750 17.014 1.00 15.92 110 PHE A N 1
ATOM 811 C CA . PHE A 1 113 ? 17.860 40.927 15.580 1.00 16.71 110 PHE A CA 1
ATOM 812 C C . PHE A 1 113 ? 18.314 39.705 14.800 1.00 16.18 110 PHE A C 1
ATOM 813 O O . PHE A 1 113 ? 17.599 39.252 13.907 1.00 16.07 110 PHE A O 1
ATOM 821 N N . PHE A 1 114 ? 19.494 39.170 15.107 1.00 16.27 111 PHE A N 1
ATOM 822 C CA . PHE A 1 114 ? 19.979 38.000 14.368 1.00 17.59 111 PHE A CA 1
ATOM 823 C C . PHE A 1 114 ? 19.144 36.748 14.599 1.00 19.06 111 PHE A C 1
ATOM 824 O O . PHE A 1 114 ? 19.139 35.891 13.752 1.00 20.59 111 PHE A O 1
ATOM 832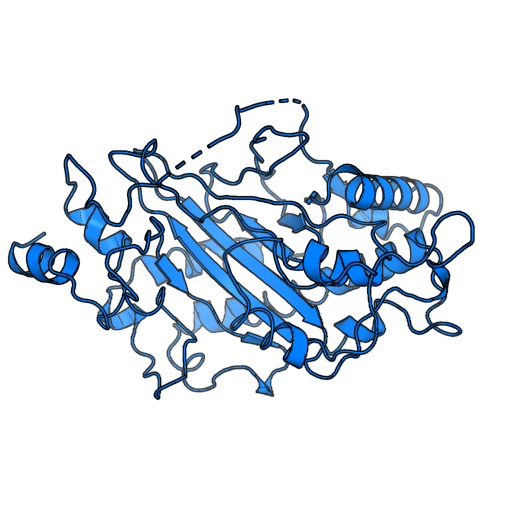 N N . ASN A 1 115 ? 18.433 36.675 15.721 1.00 20.12 112 ASN A N 1
ATOM 833 C CA . ASN A 1 115 ? 17.500 35.581 15.995 1.00 21.19 112 ASN A CA 1
ATOM 834 C C . ASN A 1 115 ? 16.148 35.693 15.292 1.00 21.92 112 ASN A C 1
ATOM 835 O O . ASN A 1 115 ? 15.355 34.764 15.367 1.00 22.49 112 ASN A O 1
ATOM 840 N N . LEU A 1 116 ? 15.891 36.806 14.599 1.00 21.23 113 LEU A N 1
ATOM 841 C CA . LEU A 1 116 ? 14.719 36.929 13.754 1.00 21.51 113 LEU A CA 1
ATOM 842 C C . LEU A 1 116 ? 14.873 36.052 12.522 1.00 21.62 113 LEU A C 1
ATOM 843 O O . LEU A 1 116 ? 15.984 35.687 12.162 1.00 19.57 113 LEU A O 1
ATOM 848 N N . SER A 1 117 ? 13.748 35.733 11.874 1.00 20.59 114 SER A N 1
ATOM 849 C CA . SER A 1 117 ? 13.775 34.957 10.625 1.00 20.94 114 SER A CA 1
ATOM 850 C C . SER A 1 117 ? 14.471 35.728 9.502 1.00 22.00 114 SER A C 1
ATOM 851 O O . SER A 1 117 ? 14.567 36.969 9.538 1.00 20.99 114 SER A O 1
ATOM 854 N N . MET A 1 118 ? 14.928 35.002 8.488 1.00 23.48 115 MET A N 1
ATOM 855 C CA . MET A 1 118 ? 15.533 35.637 7.316 1.00 25.68 115 MET A CA 1
ATOM 856 C C . MET A 1 118 ? 14.624 36.683 6.660 1.00 25.94 115 MET A C 1
ATOM 857 O O . MET A 1 118 ? 15.091 37.779 6.259 1.00 24.67 115 MET A O 1
ATOM 862 N N . ASP A 1 119 ? 13.333 36.365 6.584 1.00 26.36 116 ASP A N 1
ATOM 863 C CA . ASP A 1 119 ? 12.349 37.309 6.045 1.00 27.65 116 ASP A CA 1
ATOM 864 C C . ASP A 1 119 ? 12.342 38.630 6.799 1.00 25.39 116 ASP A C 1
ATOM 865 O O . ASP A 1 119 ? 12.306 39.690 6.191 1.00 24.18 116 ASP A O 1
ATOM 870 N N . GLU A 1 120 ? 12.398 38.550 8.124 1.00 23.58 117 GLU A N 1
ATOM 871 C CA . GLU A 1 120 ? 12.386 39.729 8.959 1.00 24.12 117 GLU A CA 1
ATOM 872 C C . GLU A 1 120 ? 13.707 40.507 8.909 1.00 23.19 117 GLU A C 1
ATOM 873 O O . GLU A 1 120 ? 13.694 41.722 9.046 1.00 23.97 117 GLU A O 1
ATOM 879 N N . LYS A 1 121 ? 14.826 39.805 8.747 1.00 21.59 118 LYS A N 1
ATOM 880 C CA . LYS A 1 121 ? 16.161 40.426 8.661 1.00 21.35 118 LYS A CA 1
ATOM 881 C C . LYS A 1 121 ? 16.460 41.119 7.320 1.00 22.16 118 LYS A C 1
ATOM 882 O O . LYS A 1 121 ? 17.382 41.964 7.230 1.00 21.81 118 LYS A O 1
ATOM 888 N N . THR A 1 122 ? 15.727 40.720 6.282 1.00 22.92 119 THR A N 1
ATOM 889 C CA . THR A 1 122 ? 15.925 41.213 4.930 1.00 24.52 119 THR A CA 1
ATOM 890 C C . THR A 1 122 ? 14.701 41.980 4.369 1.00 26.98 119 THR A C 1
ATOM 891 O O . THR A 1 122 ? 14.500 42.027 3.144 1.00 26.01 119 THR A O 1
ATOM 895 N N . LYS A 1 123 ? 13.907 42.583 5.250 1.00 28.84 120 LYS A N 1
ATOM 896 C CA . LYS A 1 123 ? 12.783 43.453 4.850 1.00 33.28 120 LYS A CA 1
ATOM 897 C C . LYS A 1 123 ? 13.154 44.630 3.976 1.00 32.61 120 LYS A C 1
ATOM 898 O O . LYS A 1 123 ? 12.364 45.040 3.134 1.00 33.73 120 LYS A O 1
ATOM 904 N N . TYR A 1 124 ? 14.342 45.185 4.184 1.00 31.44 121 TYR A N 1
ATOM 905 C CA . TYR A 1 124 ? 14.804 46.297 3.372 1.00 32.70 121 TYR A CA 1
ATOM 906 C C . TYR A 1 124 ? 15.070 45.846 1.912 1.00 34.96 121 TYR A C 1
ATOM 907 O O . TYR A 1 124 ? 15.785 44.852 1.677 1.00 31.63 121 TYR A O 1
ATOM 916 N N . GLU A 1 125 ? 14.480 46.594 0.974 1.00 38.11 122 GLU A N 1
ATOM 917 C CA A GLU A 1 125 ? 14.662 46.330 -0.445 0.50 40.31 122 GLU A CA 1
ATOM 918 C CA B GLU A 1 125 ? 14.620 46.376 -0.481 0.50 39.97 122 GLU A CA 1
ATOM 919 C C . GLU A 1 125 ? 15.786 47.207 -1.008 1.00 41.74 122 GLU A C 1
ATOM 920 O O . GLU A 1 125 ? 15.717 48.434 -1.009 1.00 42.58 122 GLU A O 1
ATOM 931 N N . GLN A 1 126 ? 16.848 46.551 -1.460 1.00 43.59 123 GLN A N 1
ATOM 932 C CA . GLN A 1 126 ? 17.992 47.247 -2.032 1.00 48.24 123 GLN A CA 1
ATOM 933 C C . GLN A 1 126 ? 17.735 47.468 -3.518 1.00 55.03 123 GLN A C 1
ATOM 934 O O . GLN A 1 126 ? 17.379 46.519 -4.221 1.00 59.72 123 GLN A O 1
ATOM 940 N N . GLU A 1 127 ? 17.879 48.709 -3.993 1.00 63.07 124 GLU A N 1
ATOM 941 C CA . GLU A 1 127 ? 17.959 48.971 -5.441 1.00 68.03 124 GLU A CA 1
ATOM 942 C C . GLU A 1 127 ? 19.381 48.608 -5.876 1.00 72.15 124 GLU A C 1
ATOM 943 O O . GLU A 1 127 ? 20.297 48.659 -5.053 1.00 72.21 124 GLU A O 1
ATOM 945 N N . ASP A 1 128 ? 19.565 48.223 -7.145 1.00 72.95 125 ASP A N 1
ATOM 946 C CA . ASP A 1 128 ? 20.883 47.769 -7.645 1.00 68.17 125 ASP A CA 1
ATOM 947 C C . ASP A 1 128 ? 21.984 48.777 -7.284 1.00 62.44 125 ASP A C 1
ATOM 948 O O . ASP A 1 128 ? 21.804 49.992 -7.431 1.00 60.56 125 ASP A O 1
ATOM 953 N N . GLY A 1 129 ? 23.100 48.262 -6.775 1.00 57.85 126 GLY A N 1
ATOM 954 C CA . GLY A 1 129 ? 24.167 49.101 -6.222 1.00 57.66 126 GLY A CA 1
ATOM 955 C C . GLY A 1 129 ? 23.921 49.637 -4.810 1.00 53.77 126 GLY A C 1
ATOM 956 O O . GLY A 1 129 ? 24.747 50.387 -4.295 1.00 51.51 126 GLY A O 1
ATOM 957 N N . ASP A 1 130 ? 22.786 49.288 -4.193 1.00 52.57 127 ASP A N 1
ATOM 958 C CA . ASP A 1 130 ? 22.567 49.538 -2.765 1.00 50.91 127 ASP A CA 1
ATOM 959 C C . ASP A 1 130 ? 22.967 48.242 -2.065 1.00 45.38 127 ASP A C 1
ATOM 960 O O . ASP A 1 130 ? 22.307 47.210 -2.218 1.00 44.85 127 ASP A O 1
ATOM 965 N N . VAL A 1 131 ? 24.052 48.311 -1.312 1.00 37.61 128 VAL A N 1
ATOM 966 C CA . VAL A 1 131 ? 24.605 47.141 -0.663 1.00 37.75 128 VAL A CA 1
ATOM 967 C C . VAL A 1 131 ? 24.422 47.172 0.861 1.00 33.49 128 VAL A C 1
ATOM 968 O O . VAL A 1 131 ? 24.926 46.284 1.546 1.00 35.52 128 VAL A O 1
ATOM 972 N N . GLU A 1 132 ? 23.690 48.158 1.398 1.00 25.95 129 GLU A N 1
ATOM 973 C CA . GLU A 1 132 ? 23.599 48.317 2.858 1.00 22.95 129 GLU A CA 1
ATOM 974 C C . GLU A 1 132 ? 22.544 47.403 3.462 1.00 21.59 129 GLU A C 1
ATOM 975 O O . GLU A 1 132 ? 21.570 47.016 2.802 1.00 21.28 129 GLU A O 1
ATOM 981 N N . GLY A 1 133 ? 22.731 47.066 4.735 1.00 18.93 130 GLY A N 1
ATOM 982 C CA . GLY A 1 133 ? 21.778 46.219 5.448 1.00 18.62 130 GLY A CA 1
ATOM 983 C C . GLY A 1 133 ? 22.354 44.826 5.652 1.00 17.89 130 GLY A C 1
ATOM 984 O O . GLY A 1 133 ? 23.569 44.660 5.758 1.00 16.49 130 GLY A O 1
ATOM 985 N N . PHE A 1 134 ? 21.472 43.837 5.710 1.00 18.20 131 PHE A N 1
ATOM 986 C CA . PHE A 1 134 ? 21.867 42.453 5.860 1.00 19.40 131 PHE A CA 1
ATOM 987 C C . PHE A 1 134 ? 22.516 41.944 4.578 1.00 19.78 131 PHE A C 1
ATOM 988 O O . PHE A 1 134 ? 22.081 42.301 3.481 1.00 20.60 131 PHE A O 1
ATOM 996 N N . GLY A 1 135 ? 23.566 41.144 4.719 1.00 18.87 132 GLY A N 1
ATOM 997 C CA . GLY A 1 135 ? 24.123 40.421 3.591 1.00 18.94 132 GLY A CA 1
ATOM 998 C C . GLY A 1 135 ? 25.579 40.643 3.251 1.00 18.72 132 GLY A C 1
ATOM 999 O O . GLY A 1 135 ? 26.085 41.777 3.287 1.00 20.30 132 GLY A O 1
ATOM 1000 N N . GLN A 1 136 ? 26.230 39.548 2.851 1.00 18.80 133 GLN A N 1
ATOM 1001 C CA . GLN A 1 136 ? 27.644 39.538 2.469 1.00 20.08 133 GLN A CA 1
ATOM 1002 C C . GLN A 1 136 ? 27.906 39.914 0.998 1.00 19.55 133 GLN A C 1
ATOM 1003 O O . GLN A 1 136 ? 29.053 40.084 0.617 1.00 20.05 133 GLN A O 1
ATOM 1009 N N . GLY A 1 137 ? 26.847 40.089 0.222 1.00 18.60 134 GLY A N 1
ATOM 1010 C CA . GLY A 1 137 ? 26.920 40.437 -1.200 1.00 19.41 134 GLY A CA 1
ATOM 1011 C C . GLY A 1 137 ? 26.626 39.244 -2.099 1.00 19.57 134 GLY A C 1
ATOM 1012 O O . GLY A 1 137 ? 25.768 38.412 -1.789 1.00 17.26 134 GLY A O 1
ATOM 1013 N N . PHE A 1 138 ? 27.328 39.176 -3.230 1.00 20.60 135 PHE A N 1
ATOM 1014 C CA . PHE A 1 138 ? 27.072 38.164 -4.267 1.00 20.42 135 PHE A CA 1
ATOM 1015 C C . PHE A 1 138 ? 28.283 37.283 -4.540 1.00 20.12 135 PHE A C 1
ATOM 1016 O O . PHE A 1 138 ? 29.428 37.702 -4.377 1.00 19.97 135 PHE A O 1
ATOM 1024 N N . ILE A 1 139 ? 28.007 36.054 -4.969 1.00 19.37 136 ILE A N 1
ATOM 1025 C CA A ILE A 1 139 ? 29.059 35.101 -5.290 0.50 19.06 136 ILE A CA 1
ATOM 1026 C CA B ILE A 1 139 ? 29.050 35.087 -5.303 0.50 19.42 136 ILE A CA 1
ATOM 1027 C C . ILE A 1 139 ? 29.698 35.557 -6.598 1.00 20.69 136 ILE A C 1
ATOM 1028 O O . ILE A 1 139 ? 29.006 35.690 -7.619 1.00 19.58 136 ILE A O 1
ATOM 1037 N N . GLU A 1 140 ? 31.011 35.794 -6.558 1.00 20.92 137 GLU A N 1
ATOM 1038 C CA . GLU A 1 140 ? 31.742 36.348 -7.698 1.00 24.08 137 GLU A CA 1
ATOM 1039 C C . GLU A 1 140 ? 32.339 35.323 -8.655 1.00 21.29 137 GLU A C 1
ATOM 1040 O O . GLU A 1 140 ? 32.399 35.578 -9.856 1.00 20.42 137 GLU A O 1
ATOM 1046 N N . SER A 1 141 ? 32.850 34.231 -8.103 1.00 20.82 138 SER A N 1
ATOM 1047 C CA . SER A 1 141 ? 33.532 33.170 -8.866 1.00 22.11 138 SER A CA 1
ATOM 1048 C C . SER A 1 141 ? 33.607 31.903 -8.035 1.00 24.60 138 SER A C 1
ATOM 1049 O O . SER A 1 141 ? 33.386 31.946 -6.813 1.00 21.17 138 SER A O 1
ATOM 1052 N N . GLU A 1 142 ? 33.921 30.775 -8.680 1.00 25.34 139 GLU A N 1
ATOM 1053 C CA . GLU A 1 142 ? 34.235 29.538 -7.941 1.00 29.68 139 GLU A CA 1
ATOM 1054 C C . GLU A 1 142 ? 35.505 29.675 -7.078 1.00 31.24 139 GLU A C 1
ATOM 1055 O O . GLU A 1 142 ? 35.631 29.011 -6.061 1.00 39.92 139 GLU A O 1
ATOM 1061 N N . ASP A 1 143 ? 36.410 30.566 -7.467 1.00 33.72 140 ASP A N 1
ATOM 1062 C CA . ASP A 1 143 ? 37.642 30.889 -6.713 1.00 36.56 140 ASP A CA 1
ATOM 1063 C C . ASP A 1 143 ? 37.373 31.533 -5.328 1.00 34.69 140 ASP A C 1
ATOM 1064 O O . ASP A 1 143 ? 38.217 31.459 -4.438 1.00 30.69 140 ASP A O 1
ATOM 1069 N N . GLN A 1 144 ? 36.212 32.167 -5.169 1.00 29.69 141 GLN A N 1
ATOM 1070 C CA . GLN A 1 144 ? 35.956 33.025 -4.027 1.00 28.43 141 GLN A CA 1
ATOM 1071 C C . GLN A 1 144 ? 35.758 32.223 -2.746 1.00 26.98 141 GLN A C 1
ATOM 1072 O O . GLN A 1 144 ? 35.014 31.245 -2.729 1.00 27.95 141 GLN A O 1
ATOM 1078 N N . THR A 1 145 ? 36.432 32.658 -1.683 1.00 26.66 142 THR A N 1
ATOM 1079 C CA . THR A 1 145 ? 36.291 32.043 -0.353 1.00 27.00 142 THR A CA 1
ATOM 1080 C C . THR A 1 145 ? 35.264 32.850 0.399 1.00 23.51 142 THR A C 1
ATOM 1081 O O . THR A 1 145 ? 35.356 34.069 0.438 1.00 24.34 142 THR A O 1
ATOM 1085 N N . LEU A 1 146 ? 34.315 32.164 1.016 1.00 21.13 143 LEU A N 1
ATOM 1086 C CA . LEU A 1 146 ? 33.284 32.831 1.807 1.00 20.52 143 LEU A CA 1
ATOM 1087 C C . LEU A 1 146 ? 33.665 32.769 3.274 1.00 19.25 143 LEU A C 1
ATOM 1088 O O . LEU A 1 146 ? 34.219 31.776 3.742 1.00 19.92 143 LEU A O 1
ATOM 1093 N N . ASP A 1 147 ? 33.408 33.859 3.974 1.00 19.34 144 ASP A N 1
ATOM 1094 C CA . ASP A 1 147 ? 33.574 33.894 5.428 1.00 18.68 144 ASP A CA 1
ATOM 1095 C C . ASP A 1 147 ? 32.431 33.139 6.090 1.00 17.24 144 ASP A C 1
ATOM 1096 O O . ASP A 1 147 ? 31.275 33.170 5.616 1.00 16.53 144 ASP A O 1
ATOM 1101 N N . TRP A 1 148 ? 32.759 32.506 7.214 1.00 16.14 145 TRP A N 1
ATOM 1102 C CA . TRP A 1 148 ? 31.789 31.842 8.074 1.00 16.23 145 TRP A CA 1
ATOM 1103 C C . TRP A 1 148 ? 31.126 32.852 9.007 1.00 16.39 145 TRP A C 1
ATOM 1104 O O . TRP A 1 148 ? 31.332 32.842 10.211 1.00 15.01 145 TRP A O 1
ATOM 1115 N N . ALA A 1 149 ? 30.302 33.711 8.414 1.00 16.32 146 ALA A N 1
ATOM 1116 C CA . ALA A 1 149 ? 29.688 34.837 9.119 1.00 16.36 146 ALA A CA 1
ATOM 1117 C C . ALA A 1 149 ? 28.576 35.440 8.286 1.00 16.11 146 ALA A C 1
ATOM 1118 O O . ALA A 1 149 ? 28.630 35.404 7.032 1.00 15.15 146 ALA A O 1
ATOM 1120 N N . ASP A 1 150 ? 27.612 36.027 8.996 1.00 15.48 147 ASP A N 1
ATOM 1121 C CA . ASP A 1 150 ? 26.625 36.918 8.413 1.00 15.11 147 ASP A CA 1
ATOM 1122 C C . ASP A 1 150 ? 26.854 38.306 8.970 1.00 16.50 147 ASP A C 1
ATOM 1123 O O . ASP A 1 150 ? 27.345 38.460 10.112 1.00 16.09 147 ASP A O 1
ATOM 1128 N N . ILE A 1 151 ? 26.486 39.306 8.184 1.00 15.77 148 ILE A N 1
ATOM 1129 C CA . ILE A 1 151 ? 26.658 40.683 8.585 1.00 17.23 148 ILE A CA 1
ATOM 1130 C C . ILE A 1 151 ? 25.420 41.549 8.340 1.00 17.53 148 ILE A C 1
ATOM 1131 O O . ILE A 1 151 ? 24.526 41.227 7.522 1.00 17.40 148 ILE A O 1
ATOM 1136 N N . PHE A 1 152 ? 25.390 42.633 9.093 1.00 15.84 149 PHE A N 1
ATOM 1137 C CA . PHE A 1 152 ? 24.520 43.754 8.848 1.00 16.30 149 PHE A CA 1
ATOM 1138 C C . PHE A 1 152 ? 25.400 44.982 8.896 1.00 16.57 149 PHE A C 1
ATOM 1139 O O . PHE A 1 152 ? 26.015 45.245 9.937 1.00 15.39 149 PHE A O 1
ATOM 1147 N N . MET A 1 153 ? 25.476 45.728 7.786 1.00 17.30 150 MET A N 1
ATOM 1148 C CA A MET A 1 153 ? 26.388 46.872 7.716 0.70 17.84 150 MET A CA 1
ATOM 1149 C CA B MET A 1 153 ? 26.401 46.883 7.664 0.30 18.34 150 MET A CA 1
ATOM 1150 C C . MET A 1 153 ? 25.686 48.071 7.073 1.00 18.44 150 MET A C 1
ATOM 1151 O O . MET A 1 153 ? 25.002 47.935 6.070 1.00 18.98 150 MET A O 1
ATOM 1160 N N . MET A 1 154 ? 25.856 49.242 7.684 1.00 18.25 151 MET A N 1
ATOM 1161 C CA A MET A 1 154 ? 25.253 50.462 7.168 0.70 17.98 151 MET A CA 1
ATOM 1162 C CA B MET A 1 154 ? 25.231 50.463 7.189 0.30 18.75 151 MET A CA 1
ATOM 1163 C C . MET A 1 154 ? 25.990 51.704 7.638 1.00 18.19 151 MET A C 1
ATOM 1164 O O . MET A 1 154 ? 26.619 51.703 8.695 1.00 16.91 151 MET A O 1
ATOM 1173 N N . PHE A 1 155 ? 25.878 52.759 6.846 1.00 17.62 152 PHE A N 1
ATOM 1174 C CA . PHE A 1 155 ? 26.351 54.071 7.245 1.00 18.69 152 PHE A CA 1
ATOM 1175 C C . PHE A 1 155 ? 25.438 54.610 8.327 1.00 17.04 152 PHE A C 1
ATOM 1176 O O . PHE A 1 155 ? 24.223 54.422 8.269 1.00 17.40 152 PHE A O 1
ATOM 1184 N N . THR A 1 156 ? 26.037 55.301 9.287 1.00 16.10 153 THR A N 1
ATOM 1185 C CA . THR A 1 156 ? 25.340 55.890 10.407 1.00 15.97 153 THR A CA 1
ATOM 1186 C C . THR A 1 156 ? 25.563 57.398 10.598 1.00 16.58 153 THR A C 1
ATOM 1187 O O . THR A 1 156 ? 24.755 58.045 11.257 1.00 18.00 153 THR A O 1
ATOM 1191 N N . LEU A 1 157 ? 26.669 57.932 10.094 1.00 17.19 154 LEU A N 1
ATOM 1192 C CA . LEU A 1 157 ? 26.890 59.394 10.021 1.00 16.52 154 LEU A CA 1
ATOM 1193 C C . LEU A 1 157 ? 27.660 59.751 8.775 1.00 16.02 154 LEU A C 1
ATOM 1194 O O . LEU A 1 157 ? 28.435 58.924 8.259 1.00 15.10 154 LEU A O 1
ATOM 1199 N N . PRO A 1 158 ? 27.479 60.974 8.266 1.00 17.45 155 PRO A N 1
ATOM 1200 C CA . PRO A 1 158 ? 26.464 61.933 8.724 1.00 17.26 155 PRO A CA 1
ATOM 1201 C C . PRO A 1 158 ? 25.035 61.460 8.428 1.00 17.25 155 PRO A C 1
ATOM 1202 O O . PRO A 1 158 ? 24.836 60.466 7.703 1.00 17.82 155 PRO A O 1
ATOM 1206 N N . LEU A 1 159 ? 24.053 62.161 8.976 1.00 17.73 156 LEU A N 1
ATOM 1207 C CA . LEU A 1 159 ? 22.652 61.738 8.860 1.00 18.33 156 LEU A CA 1
ATOM 1208 C C . LEU A 1 159 ? 22.199 61.464 7.418 1.00 18.05 156 LEU A C 1
ATOM 1209 O O . LEU A 1 159 ? 21.472 60.521 7.172 1.00 18.42 156 LEU A O 1
ATOM 1214 N N . HIS A 1 160 ? 22.670 62.272 6.471 1.00 19.17 157 HIS A N 1
ATOM 1215 C CA . HIS A 1 160 ? 22.277 62.132 5.071 1.00 19.66 157 HIS A CA 1
ATOM 1216 C C . HIS A 1 160 ? 22.847 60.913 4.355 1.00 20.50 157 HIS A C 1
ATOM 1217 O O . HIS A 1 160 ? 22.441 60.627 3.224 1.00 20.96 157 HIS A O 1
ATOM 1224 N N . LEU A 1 161 ? 23.788 60.198 4.982 1.00 18.93 158 LEU A N 1
ATOM 1225 C CA . LEU A 1 161 ? 24.240 58.917 4.449 1.00 19.23 158 LEU A CA 1
ATOM 1226 C C . LEU A 1 161 ? 23.463 57.697 4.965 1.00 18.80 158 LEU A C 1
ATOM 1227 O O . LEU A 1 161 ? 23.619 56.600 4.426 1.00 21.42 158 LEU A O 1
ATOM 1232 N N . ARG A 1 162 ? 22.637 57.888 5.990 1.00 18.93 159 ARG A N 1
ATOM 1233 C CA . ARG A 1 162 ? 21.719 56.846 6.479 1.00 18.41 159 ARG A CA 1
ATOM 1234 C C . ARG A 1 162 ? 20.718 56.525 5.389 1.00 19.73 159 ARG A C 1
ATOM 1235 O O . ARG A 1 162 ? 20.207 57.455 4.760 1.00 19.82 159 ARG A O 1
ATOM 1243 N N . LYS A 1 163 ? 20.485 55.237 5.125 1.00 18.83 160 LYS A N 1
ATOM 1244 C CA . LYS A 1 163 ? 19.489 54.835 4.151 1.00 20.31 160 LYS A CA 1
ATOM 1245 C C . LYS A 1 163 ? 18.157 54.902 4.875 1.00 20.18 160 LYS A C 1
ATOM 1246 O O . LYS A 1 163 ? 17.933 54.121 5.783 1.00 17.37 160 LYS A O 1
ATOM 1252 N N . PRO A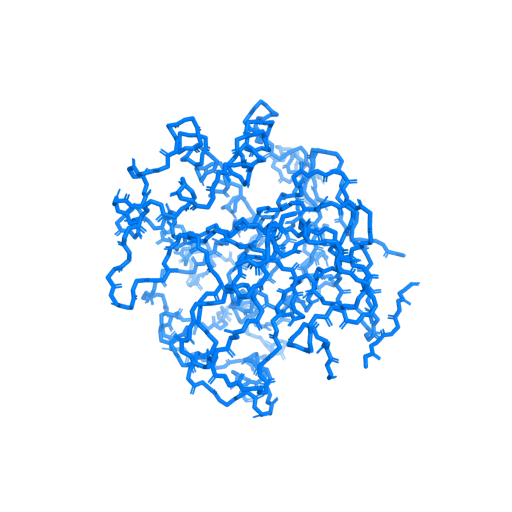 1 164 ? 17.287 55.877 4.512 1.00 19.87 161 PRO A N 1
ATOM 1253 C CA . PRO A 1 164 ? 16.106 56.074 5.373 1.00 19.43 161 PRO A CA 1
ATOM 1254 C C . PRO A 1 164 ? 15.157 54.866 5.426 1.00 18.57 161 PRO A C 1
ATOM 1255 O O . PRO A 1 164 ? 14.603 54.575 6.493 1.00 17.98 161 PRO A O 1
ATOM 1259 N N . HIS A 1 165 ? 15.027 54.133 4.324 1.00 18.36 162 HIS A N 1
ATOM 1260 C CA . HIS A 1 165 ? 14.138 52.970 4.329 1.00 19.78 162 HIS A CA 1
ATOM 1261 C C . HIS A 1 165 ? 14.724 51.807 5.104 1.00 19.68 162 HIS A C 1
ATOM 1262 O O . HIS A 1 165 ? 13.960 51.027 5.677 1.00 20.82 162 HIS A O 1
ATOM 1269 N N . LEU A 1 166 ? 16.058 51.701 5.136 1.00 18.99 163 LEU A N 1
ATOM 1270 C CA A LEU A 1 166 ? 16.721 50.661 5.930 0.70 18.96 163 LEU A CA 1
ATOM 1271 C CA B LEU A 1 166 ? 16.743 50.673 5.928 0.30 18.52 163 LEU A CA 1
ATOM 1272 C C . LEU A 1 166 ? 16.451 50.914 7.403 1.00 18.59 163 LEU A C 1
ATOM 1273 O O . LEU A 1 166 ? 15.978 50.020 8.107 1.00 19.13 163 LEU A O 1
ATOM 1282 N N . PHE A 1 167 ? 16.721 52.135 7.864 1.00 17.63 164 PHE A N 1
ATOM 1283 C CA . PHE A 1 167 ? 16.439 52.498 9.259 1.00 17.50 164 PHE A CA 1
ATOM 1284 C C . PHE A 1 167 ? 14.960 52.303 9.633 1.0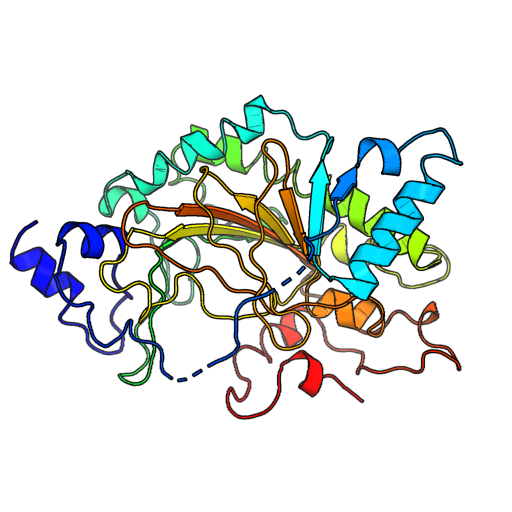0 19.09 164 PHE A C 1
ATOM 1285 O O . PHE A 1 167 ? 14.668 51.784 10.709 1.00 18.94 164 PHE A O 1
ATOM 1293 N N . SER A 1 168 ? 14.048 52.650 8.725 1.00 18.50 165 SER A N 1
ATOM 1294 C CA A SER A 1 168 ? 12.616 52.513 9.008 0.50 18.90 165 SER A CA 1
ATOM 1295 C CA B SER A 1 168 ? 12.608 52.511 8.944 0.50 19.14 165 SER A CA 1
ATOM 1296 C C . SER A 1 168 ? 12.176 51.058 9.150 1.00 18.90 165 SER A C 1
ATOM 1297 O O . SER A 1 168 ? 11.187 50.793 9.806 1.00 20.67 165 SER A O 1
ATOM 1302 N N . LYS A 1 169 ? 12.908 50.120 8.563 1.00 19.56 166 LYS A N 1
ATOM 1303 C CA . LYS A 1 169 ? 12.526 48.700 8.639 1.00 21.27 166 LYS A CA 1
ATOM 1304 C C . LYS A 1 169 ? 13.171 47.940 9.784 1.00 20.90 166 LYS A C 1
ATOM 1305 O O . LYS A 1 169 ? 12.884 46.766 9.972 1.00 20.41 166 LYS A O 1
ATOM 1311 N N . LEU A 1 170 ? 14.084 48.577 10.503 1.00 20.07 167 LEU A N 1
ATOM 1312 C CA . LEU A 1 170 ? 14.627 47.981 11.726 1.00 19.67 167 LEU A CA 1
ATOM 1313 C C . LEU A 1 170 ? 13.570 47.941 12.833 1.00 19.97 167 LEU A C 1
ATOM 1314 O O . LEU A 1 170 ? 12.720 48.833 12.913 1.00 18.50 167 LEU A O 1
ATOM 1319 N N . PRO A 1 171 ? 13.617 46.908 13.698 1.00 19.02 168 PRO A N 1
ATOM 1320 C CA . PRO A 1 171 ? 12.831 46.969 14.925 1.00 18.53 168 PRO A CA 1
ATOM 1321 C C . PRO A 1 171 ? 13.097 48.279 15.639 1.00 18.19 168 PRO A C 1
ATOM 1322 O O . PRO A 1 171 ? 14.233 48.721 15.683 1.00 15.90 168 PRO A O 1
ATOM 1326 N N . VAL A 1 172 ? 12.055 48.908 16.160 1.00 18.23 169 VAL A N 1
ATOM 1327 C CA . VAL A 1 172 ? 12.191 50.220 16.792 1.00 19.04 169 VAL A CA 1
ATOM 1328 C C . VAL A 1 172 ? 13.230 50.256 17.940 1.00 19.46 169 VAL A C 1
ATOM 1329 O O . VAL A 1 172 ? 14.025 51.195 18.003 1.00 19.69 169 VAL A O 1
ATOM 1333 N N . PRO A 1 173 ? 13.211 49.274 18.869 1.00 18.62 170 PRO A N 1
ATOM 1334 C CA . PRO A 1 173 ? 14.187 49.403 19.951 1.00 18.94 170 PRO A CA 1
ATOM 1335 C C . PRO A 1 173 ? 15.647 49.252 19.450 1.00 18.25 170 PRO A C 1
ATOM 1336 O O . PRO A 1 173 ? 16.528 49.946 19.949 1.00 16.76 170 PRO A O 1
ATOM 1340 N N . LEU A 1 174 ? 15.872 48.376 18.472 1.00 17.49 171 LEU A N 1
ATOM 1341 C CA . LEU A 1 174 ? 17.186 48.297 17.843 1.00 17.33 171 LEU A CA 1
ATOM 1342 C C . LEU A 1 174 ? 17.574 49.632 17.200 1.00 17.26 171 LEU A C 1
ATOM 1343 O O . LEU A 1 174 ? 18.681 50.125 17.422 1.00 16.07 171 LEU A O 1
ATOM 1348 N N . ARG A 1 175 ? 16.675 50.211 16.407 1.00 18.05 172 ARG A N 1
ATOM 1349 C CA . ARG A 1 175 ? 16.992 51.476 15.730 1.00 19.46 172 ARG A CA 1
ATOM 1350 C C . ARG A 1 175 ? 17.297 52.569 16.778 1.00 19.18 172 ARG A C 1
ATOM 1351 O O . ARG A 1 175 ? 18.306 53.256 16.686 1.00 18.50 172 ARG A O 1
ATOM 1359 N N . GLU A 1 176 ? 16.455 52.708 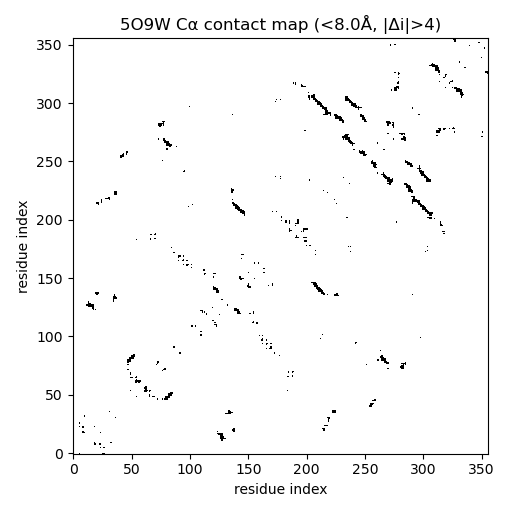17.783 1.00 19.26 173 GLU A N 1
ATOM 1360 C CA . GLU A 1 176 ? 16.692 53.769 18.766 1.00 18.90 173 GLU A CA 1
ATOM 1361 C C . GLU A 1 176 ? 17.996 53.554 19.523 1.00 18.31 173 GLU A C 1
ATOM 1362 O O . GLU A 1 176 ? 18.738 54.507 19.746 1.00 16.98 173 GLU A O 1
ATOM 1368 N N . THR A 1 177 ? 18.265 52.307 19.900 1.00 17.36 174 THR A N 1
ATOM 1369 C CA . THR A 1 177 ? 19.535 51.947 20.516 1.00 17.90 174 THR A CA 1
ATOM 1370 C C . THR A 1 177 ? 20.755 52.232 19.628 1.00 18.21 174 THR A C 1
ATOM 1371 O O . THR A 1 177 ? 21.747 52.817 20.098 1.00 18.20 174 THR A O 1
ATOM 1375 N N . ILE A 1 178 ? 20.672 51.845 18.351 1.00 17.84 175 ILE A N 1
ATOM 1376 C CA . ILE A 1 178 ? 21.729 52.162 17.375 1.00 17.98 175 ILE A CA 1
ATOM 1377 C C . ILE A 1 178 ? 21.948 53.665 17.216 1.00 16.95 175 ILE A C 1
ATOM 1378 O O . ILE A 1 178 ? 23.086 54.107 17.084 1.00 16.39 175 ILE A O 1
ATOM 1383 N N . GLU A 1 179 ? 20.876 54.449 17.204 1.00 17.61 176 GLU A N 1
ATOM 1384 C CA . GLU A 1 179 ? 21.020 55.910 17.062 1.00 18.04 176 GLU A CA 1
ATOM 1385 C C . GLU A 1 179 ? 21.747 56.498 18.285 1.00 17.36 176 GLU A C 1
ATOM 1386 O O . GLU A 1 179 ? 22.628 57.350 18.133 1.00 17.48 176 GLU A O 1
ATOM 1392 N N A SER A 1 180 ? 21.397 56.033 19.486 0.50 16.82 177 SER A N 1
ATOM 1393 N N B SER A 1 180 ? 21.405 56.024 19.475 0.50 16.14 177 SER A N 1
ATOM 1394 C CA A SER A 1 180 ? 22.082 56.459 20.715 0.50 16.96 177 SER A CA 1
ATOM 1395 C CA B SER A 1 180 ? 22.069 56.481 20.684 0.50 15.89 177 SER A CA 1
ATOM 1396 C C A SER A 1 180 ? 23.549 56.035 20.701 0.50 16.56 177 SER A C 1
ATOM 1397 C C B SER A 1 180 ? 23.537 56.026 20.733 0.50 15.97 177 SER A C 1
ATOM 1398 O O A SER A 1 180 ? 24.453 56.845 20.964 0.50 16.02 177 SER A O 1
ATOM 1399 O O B SER A 1 180 ? 24.434 56.817 21.065 0.50 15.59 177 SER A O 1
ATOM 1404 N N . TYR A 1 181 ? 23.773 54.763 20.372 1.00 15.97 178 TYR A N 1
ATOM 1405 C CA . TYR A 1 181 ? 25.135 54.211 20.294 1.00 15.42 178 TYR A CA 1
ATOM 1406 C C . TYR A 1 181 ? 25.996 54.927 19.269 1.00 15.25 178 TYR A C 1
ATOM 1407 O O . TYR A 1 181 ? 27.177 55.156 19.532 1.00 15.41 178 TYR A O 1
ATOM 1416 N N . SER A 1 182 ? 25.415 55.273 18.107 1.00 15.97 179 SER A N 1
ATOM 1417 C CA . SER A 1 182 ? 26.116 56.108 17.110 1.00 15.69 179 SER A CA 1
ATOM 1418 C C . SER A 1 182 ? 26.673 57.381 17.731 1.00 15.66 179 SER A C 1
ATOM 1419 O O . SER A 1 182 ? 27.840 57.698 17.539 1.00 14.90 179 SER A O 1
ATOM 1422 N N . SER A 1 183 ? 25.839 58.098 18.476 1.00 16.93 180 SER A N 1
ATOM 1423 C CA A SER A 1 183 ? 26.249 59.350 19.133 0.50 17.00 180 SER A CA 1
ATOM 1424 C CA B SER A 1 183 ? 26.280 59.352 19.112 0.50 17.41 180 SER A CA 1
ATOM 1425 C C . SER A 1 183 ? 27.371 59.140 20.161 1.00 16.73 180 SER A C 1
ATOM 1426 O O . SER A 1 183 ? 28.346 59.900 20.210 1.00 15.79 180 SER A O 1
ATOM 1431 N N . GLU A 1 184 ? 27.229 58.114 20.985 1.00 17.16 181 GLU A N 1
ATOM 1432 C CA . GLU A 1 184 ? 28.222 57.817 21.988 1.00 17.42 181 GLU A CA 1
ATOM 1433 C C . GLU A 1 184 ? 29.553 57.347 21.390 1.00 15.76 181 GLU A C 1
ATOM 1434 O O . GLU A 1 184 ? 30.611 57.769 21.831 1.00 16.05 181 GLU A O 1
ATOM 1440 N N . MET A 1 185 ? 29.494 56.493 20.373 1.00 15.41 182 MET A N 1
ATOM 1441 C CA . MET A 1 185 ? 30.681 56.085 19.646 1.00 14.96 182 MET A CA 1
ATOM 1442 C C . MET A 1 185 ? 31.391 57.289 19.016 1.00 15.02 182 MET A C 1
ATOM 1443 O O . MET A 1 185 ? 32.627 57.394 19.070 1.00 13.57 182 MET A O 1
ATOM 1448 N N . LYS A 1 186 ? 30.625 58.174 18.377 1.00 15.51 183 LYS A N 1
ATOM 1449 C CA . LYS A 1 186 ? 31.198 59.367 17.764 1.00 15.72 183 LYS A CA 1
ATOM 1450 C C . LYS A 1 186 ? 31.915 60.251 18.801 1.00 15.82 183 LYS A C 1
ATOM 1451 O O . LYS A 1 186 ? 33.035 60.672 18.572 1.00 15.62 183 LYS A O 1
ATOM 1457 N N . LYS A 1 187 ? 31.277 60.468 19.943 1.00 16.50 184 LYS A N 1
ATOM 1458 C CA A LYS A 1 187 ? 31.874 61.240 21.038 0.50 17.20 184 LYS A CA 1
ATOM 1459 C CA B LYS A 1 187 ? 31.852 61.227 21.059 0.50 17.81 184 LYS A CA 1
ATOM 1460 C C . LYS A 1 187 ? 33.182 60.607 21.519 1.00 17.08 184 LYS A C 1
ATOM 1461 O O . LYS A 1 187 ? 34.211 61.308 21.674 1.00 15.03 184 LYS A O 1
ATOM 1472 N N . LEU A 1 188 ? 33.150 59.292 21.765 1.00 16.07 185 LEU A N 1
ATOM 1473 C CA . LEU A 1 188 ? 34.359 58.593 22.188 1.00 15.80 185 LEU A CA 1
ATOM 1474 C C . LEU A 1 188 ? 35.494 58.661 21.123 1.00 15.40 185 LEU A C 1
ATOM 1475 O O . LEU A 1 188 ? 36.669 58.888 21.449 1.00 14.45 185 LEU A O 1
ATOM 1480 N N . SER A 1 189 ? 35.134 58.484 19.850 1.00 15.08 186 SER A N 1
ATOM 1481 C CA . SER A 1 189 ? 36.097 58.607 18.785 1.00 15.54 186 SER A CA 1
ATOM 1482 C C . SER A 1 189 ? 36.776 59.988 18.831 1.00 15.14 186 SER A C 1
ATOM 1483 O O . SER A 1 189 ? 37.985 60.089 18.642 1.00 14.95 186 SER A O 1
ATOM 1486 N N . MET A 1 190 ? 36.021 61.042 19.139 1.00 15.26 187 MET A N 1
ATOM 1487 C CA . MET A 1 190 ? 36.588 62.377 19.087 1.00 16.76 187 MET A CA 1
ATOM 1488 C C . MET A 1 190 ? 37.451 62.653 20.304 1.00 16.65 187 MET A C 1
ATOM 1489 O O . MET A 1 190 ? 38.455 63.349 20.193 1.00 16.50 187 MET A O 1
ATOM 1494 N N . VAL A 1 191 ? 37.066 62.114 21.456 1.00 15.95 188 VAL A N 1
ATOM 1495 C CA . VAL A 1 191 ? 37.972 62.070 22.613 1.00 16.69 188 VAL A CA 1
ATOM 1496 C C . VAL A 1 191 ? 39.330 61.484 22.226 1.00 16.93 188 VAL A C 1
ATOM 1497 O O . VAL A 1 191 ? 40.374 62.089 22.479 1.00 16.22 188 VAL A O 1
ATOM 1501 N N . LEU A 1 192 ? 39.306 60.328 21.566 1.00 16.05 189 LEU A N 1
ATOM 1502 C CA . LEU A 1 192 ? 40.531 59.668 21.139 1.00 15.79 189 LEU A CA 1
ATOM 1503 C C . LEU A 1 192 ? 41.290 60.428 20.058 1.00 15.98 189 LEU A C 1
ATOM 1504 O O . LEU A 1 192 ? 42.524 60.561 20.164 1.00 16.78 189 LEU A O 1
ATOM 1509 N N . PHE A 1 193 ? 40.607 60.948 19.038 1.00 15.35 190 PHE A N 1
ATOM 1510 C CA . PHE A 1 193 ? 41.328 61.729 17.996 1.00 15.71 190 PHE A CA 1
ATOM 1511 C C . PHE A 1 193 ? 41.995 62.988 18.596 1.00 16.02 190 PHE A C 1
ATOM 1512 O O . PHE A 1 193 ? 43.153 63.329 18.271 1.00 14.35 190 PHE A O 1
ATOM 1520 N N . ASN A 1 194 ? 41.254 63.676 19.463 1.00 17.25 191 ASN A N 1
ATOM 1521 C CA . ASN A 1 194 ? 41.774 64.872 20.132 1.00 18.87 191 ASN A CA 1
ATOM 1522 C C . ASN A 1 194 ? 43.032 64.579 20.952 1.00 18.40 191 ASN A C 1
ATOM 1523 O O . ASN A 1 194 ? 43.990 65.342 20.898 1.00 17.08 191 ASN A O 1
ATOM 1528 N N . LYS A 1 195 ? 43.061 63.457 21.668 1.00 18.50 192 LYS A N 1
ATOM 1529 C CA . LYS A 1 195 ? 44.238 63.091 22.474 1.00 18.74 192 LYS A CA 1
ATOM 1530 C C . LYS A 1 195 ? 45.386 62.579 21.625 1.00 18.51 192 LYS A C 1
ATOM 1531 O O . LYS A 1 195 ? 46.564 62.876 21.908 1.00 16.18 192 LYS A O 1
ATOM 1537 N N . MET A 1 196 ? 45.064 61.836 20.565 1.00 17.77 193 MET A N 1
ATOM 1538 C CA . MET A 1 196 ? 46.103 61.434 19.617 1.00 18.66 193 MET A CA 1
ATOM 1539 C C . MET A 1 196 ? 46.780 62.674 18.995 1.00 18.63 193 MET A C 1
ATOM 1540 O O . MET A 1 196 ? 48.011 62.681 18.839 1.00 16.30 193 MET A O 1
ATOM 1545 N N . GLU A 1 197 ? 45.996 63.700 18.664 1.00 19.49 194 GLU A N 1
ATOM 1546 C CA . GLU A 1 197 ? 46.574 64.976 18.194 1.00 21.39 194 GLU A CA 1
ATOM 1547 C C . GLU A 1 197 ? 47.539 65.585 19.181 1.00 21.16 194 GLU A C 1
ATOM 1548 O O . GLU A 1 197 ? 48.599 66.115 18.806 1.00 21.47 194 GLU A O 1
ATOM 1554 N N . LYS A 1 198 ? 47.138 65.555 20.443 1.00 21.05 195 LYS A N 1
ATOM 1555 C CA . LYS A 1 198 ? 47.936 66.095 21.496 1.00 21.43 195 LYS A CA 1
ATOM 1556 C C . LYS A 1 198 ? 49.196 65.265 21.691 1.00 20.25 195 LYS A C 1
ATOM 1557 O O . LYS A 1 198 ? 50.295 65.819 21.834 1.00 20.92 195 LYS A O 1
ATOM 1563 N N . ALA A 1 199 ? 49.055 63.948 21.664 1.00 17.77 196 ALA A N 1
ATOM 1564 C CA . ALA A 1 199 ? 50.206 63.054 21.771 1.00 17.74 196 ALA A CA 1
ATOM 1565 C C . ALA A 1 199 ? 51.206 63.267 20.626 1.00 18.10 196 ALA A C 1
ATOM 1566 O O . ALA A 1 199 ? 52.403 63.311 20.855 1.00 18.36 196 ALA A O 1
ATOM 1568 N N . LEU A 1 200 ? 50.702 63.472 19.409 1.00 17.93 197 LEU A N 1
ATOM 1569 C CA . LEU A 1 200 ? 51.552 63.733 18.265 1.00 19.95 197 LEU A CA 1
ATOM 1570 C C . LEU A 1 200 ? 52.078 65.177 18.187 1.00 22.21 197 LEU A C 1
ATOM 1571 O O . LEU A 1 200 ? 52.857 65.470 17.296 1.00 22.48 197 LEU A O 1
ATOM 1576 N N . GLN A 1 201 ? 51.627 66.051 19.090 1.00 24.13 198 GLN A N 1
ATOM 1577 C CA . GLN A 1 201 ? 52.024 67.468 19.180 1.00 28.09 198 GLN A CA 1
ATOM 1578 C C . GLN A 1 201 ? 51.633 68.237 17.921 1.00 30.16 198 GLN A C 1
ATOM 1579 O O . GLN A 1 201 ? 52.379 69.093 17.437 1.00 29.68 198 GLN A O 1
ATOM 1585 N N . VAL A 1 202 ? 50.448 67.927 17.396 1.00 32.08 199 VAL A N 1
ATOM 1586 C CA . VAL A 1 202 ? 49.933 68.640 16.232 1.00 36.35 199 VAL A CA 1
ATOM 1587 C C . VAL A 1 202 ? 49.023 69.757 16.772 1.00 40.58 199 VAL A C 1
ATOM 1588 O O . VAL A 1 202 ? 48.112 69.504 17.549 1.00 36.47 199 VAL A O 1
ATOM 1592 N N . GLN A 1 203 ? 49.408 71.005 16.500 1.00 53.28 200 GLN A N 1
ATOM 1593 C CA . GLN A 1 203 ? 48.572 72.186 16.770 1.00 58.10 200 GLN A CA 1
ATOM 1594 C C . GLN A 1 203 ? 47.526 72.332 15.670 1.00 64.08 200 GLN A C 1
ATOM 1595 O O . GLN A 1 203 ? 47.854 72.718 14.544 1.00 69.00 200 GLN A O 1
ATOM 1597 N N . ALA A 1 204 ? 46.272 72.033 16.006 1.00 66.64 201 ALA A N 1
ATOM 1598 C CA . ALA A 1 204 ? 45.151 72.108 15.056 1.00 67.68 201 ALA A CA 1
ATOM 1599 C C . ALA A 1 204 ? 44.971 73.487 14.402 1.00 66.88 201 ALA A C 1
ATOM 1600 O O . ALA A 1 204 ? 44.472 73.566 13.277 1.00 62.02 201 ALA A O 1
ATOM 1602 N N . ALA A 1 205 ? 45.356 74.556 15.112 1.00 68.11 202 ALA A N 1
ATOM 1603 C CA . ALA A 1 205 ? 45.218 75.929 14.615 1.00 67.65 202 ALA A CA 1
ATOM 1604 C C . ALA A 1 205 ? 46.174 76.213 13.462 1.00 68.32 202 ALA A C 1
ATOM 1605 O O . ALA A 1 205 ? 45.740 76.569 12.369 1.00 73.38 202 ALA A O 1
ATOM 1607 N N . GLU A 1 206 ? 47.469 76.039 13.707 1.00 67.98 203 GLU A N 1
ATOM 1608 C CA . GLU A 1 206 ? 48.494 76.297 12.683 1.00 66.90 203 GLU A CA 1
ATOM 1609 C C . GLU A 1 206 ? 48.482 75.281 11.522 1.00 64.72 203 GLU A C 1
ATOM 1610 O O . GLU A 1 206 ? 48.774 75.644 10.379 1.00 62.51 203 GLU A O 1
ATOM 1616 N N . ILE A 1 207 ? 48.142 74.026 11.825 1.00 59.26 204 ILE A N 1
ATOM 1617 C CA . ILE A 1 207 ? 48.399 72.875 10.947 1.00 57.98 204 ILE A CA 1
ATOM 1618 C C . ILE A 1 207 ? 47.077 72.228 10.537 1.00 52.71 204 ILE A C 1
ATOM 1619 O O . ILE A 1 207 ? 46.155 72.140 11.353 1.00 49.34 204 ILE A O 1
ATOM 1624 N N . LYS A 1 208 ? 46.980 71.766 9.290 1.00 48.20 205 LYS A N 1
ATOM 1625 C CA . LYS A 1 208 ? 45.890 70.870 8.916 1.00 46.81 205 LYS A CA 1
ATOM 1626 C C . LYS A 1 208 ? 46.127 69.541 9.633 1.00 41.25 205 LYS A C 1
ATOM 1627 O O . LYS A 1 208 ? 46.973 68.737 9.227 1.00 40.96 205 LYS A O 1
ATOM 1633 N N . GLY A 1 209 ? 45.368 69.327 10.701 1.00 36.37 206 GLY A N 1
ATOM 1634 C CA . GLY A 1 209 ? 45.599 68.220 11.600 1.00 32.42 206 GLY A CA 1
ATOM 1635 C C . GLY A 1 209 ? 44.699 67.040 11.340 1.00 30.52 206 GLY A C 1
ATOM 1636 O O . GLY A 1 209 ? 44.320 66.738 10.202 1.00 28.55 206 GLY A O 1
ATOM 1637 N N . MET A 1 210 ? 44.365 66.380 12.435 1.00 26.72 207 MET A N 1
ATOM 1638 C CA . MET A 1 210 ? 43.682 65.113 12.438 1.00 25.12 207 MET A CA 1
ATOM 1639 C C . MET A 1 210 ? 42.208 65.305 12.750 1.00 22.80 207 MET A C 1
ATOM 1640 O O . MET A 1 210 ? 41.368 64.887 11.988 1.00 23.02 207 MET A O 1
ATOM 1645 N N . SER A 1 211 ? 41.901 65.919 13.888 1.00 22.29 208 SER A N 1
ATOM 1646 C CA . SER A 1 211 ? 40.529 65.973 14.374 1.00 23.08 208 SER A CA 1
ATOM 1647 C C . SER A 1 211 ? 39.554 66.613 13.391 1.00 24.11 208 SER A C 1
ATOM 1648 O O . SER A 1 211 ? 38.422 66.161 13.283 1.00 24.04 208 SER A O 1
ATOM 1651 N N . GLU A 1 212 ? 40.002 67.642 12.673 1.00 23.71 209 GLU A N 1
ATOM 1652 C CA . GLU A 1 212 ? 39.152 68.342 11.697 1.00 25.20 209 GLU A CA 1
ATOM 1653 C C . GLU A 1 212 ? 38.692 67.438 10.559 1.00 23.30 209 GLU A C 1
ATOM 1654 O O . GLU A 1 212 ? 37.659 67.687 9.961 1.00 24.28 209 GLU A O 1
ATOM 1660 N N . VAL A 1 213 ? 39.491 66.428 10.232 1.00 21.37 210 VAL A N 1
ATOM 1661 C CA . VAL A 1 213 ? 39.175 65.459 9.192 1.00 21.53 210 VAL A CA 1
ATOM 1662 C C . VAL A 1 213 ? 38.017 64.548 9.614 1.00 20.85 210 VAL A C 1
ATOM 1663 O O . VAL A 1 213 ? 37.228 64.109 8.780 1.00 20.77 210 VAL A O 1
ATOM 1667 N N . PHE A 1 214 ? 37.933 64.270 10.911 1.00 18.82 211 PHE A N 1
ATOM 1668 C CA . PHE A 1 214 ? 36.986 63.302 11.451 1.00 19.41 211 PHE A CA 1
ATOM 1669 C C . PHE A 1 214 ? 35.727 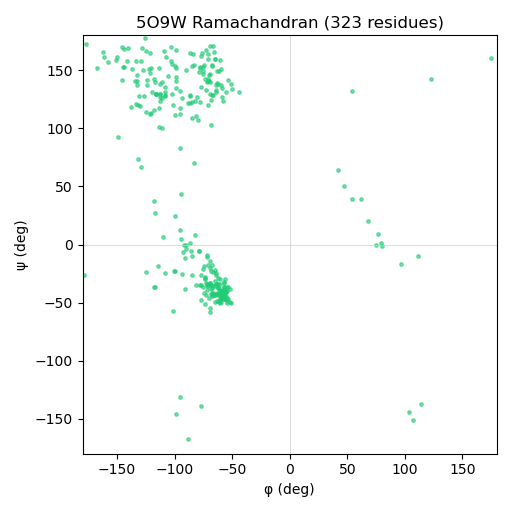63.890 12.080 1.00 20.07 211 PHE A C 1
ATOM 1670 O O . PHE A 1 214 ? 34.716 63.183 12.172 1.00 18.63 211 PHE A O 1
ATOM 1678 N N . ILE A 1 215 ? 35.781 65.152 12.516 1.00 19.71 212 ILE A N 1
ATOM 1679 C CA . ILE A 1 215 ? 34.671 65.777 13.249 1.00 21.66 212 ILE A CA 1
ATOM 1680 C C . ILE A 1 215 ? 33.374 65.729 12.437 1.00 21.65 212 ILE A C 1
ATOM 1681 O O . ILE A 1 215 ? 32.321 65.498 12.996 1.00 21.09 212 ILE A O 1
ATOM 1686 N N . ASP A 1 216 ? 33.451 65.953 11.131 1.00 22.99 213 ASP A N 1
ATOM 1687 C CA . ASP A 1 216 ? 32.293 65.853 10.259 1.00 25.57 213 ASP A CA 1
ATOM 1688 C C . ASP A 1 216 ? 32.511 64.757 9.237 1.00 24.01 213 ASP A C 1
ATOM 1689 O O . ASP A 1 216 ? 32.082 64.869 8.100 1.00 24.53 213 ASP A O 1
ATOM 1694 N N . GLY A 1 217 ? 33.143 63.668 9.673 1.00 21.93 214 GLY A N 1
ATOM 1695 C CA . GLY A 1 217 ? 33.470 62.554 8.827 1.00 20.62 214 GLY A CA 1
ATOM 1696 C C . GLY A 1 217 ? 32.341 61.539 8.778 1.00 19.81 214 GLY A C 1
ATOM 1697 O O . GLY A 1 217 ? 31.216 61.824 9.171 1.00 20.97 214 GLY A O 1
ATOM 1698 N N . THR A 1 218 ? 32.638 60.370 8.246 1.00 18.54 215 THR A N 1
ATOM 1699 C CA . THR A 1 218 ? 31.643 59.330 8.075 1.00 18.98 215 THR A CA 1
ATOM 1700 C C . THR A 1 218 ? 31.765 58.326 9.235 1.00 17.49 215 THR A C 1
ATOM 1701 O O . THR A 1 218 ? 32.837 58.169 9.831 1.00 16.76 215 THR A O 1
ATOM 1705 N N . GLN A 1 219 ? 30.649 57.689 9.560 1.00 15.07 216 GLN A N 1
ATOM 1706 C CA . GLN A 1 219 ? 30.605 56.618 10.536 1.00 14.48 216 GLN A CA 1
ATOM 1707 C C . GLN A 1 219 ? 29.771 55.510 9.949 1.00 14.62 216 GLN A C 1
ATOM 1708 O O . GLN A 1 219 ? 28.777 55.775 9.269 1.00 15.90 216 GLN A O 1
ATOM 1714 N N . ALA A 1 220 ? 30.187 54.270 10.171 1.00 14.60 217 ALA A N 1
ATOM 1715 C CA . ALA A 1 220 ? 29.435 53.119 9.761 1.00 14.19 217 ALA A CA 1
ATOM 1716 C C . ALA A 1 220 ? 29.541 52.041 10.824 1.00 14.24 217 ALA A C 1
ATOM 1717 O O . ALA A 1 220 ? 30.466 52.048 11.661 1.00 12.90 217 ALA A O 1
ATOM 1719 N N . MET A 1 221 ? 28.569 51.136 10.817 1.00 14.78 218 MET A N 1
ATOM 1720 C CA . MET A 1 221 ? 28.589 49.996 11.729 1.00 15.88 218 MET A CA 1
ATOM 1721 C C . MET A 1 221 ? 28.505 48.705 10.950 1.00 16.65 218 MET A C 1
ATOM 1722 O O . MET A 1 221 ? 27.790 48.623 9.956 1.00 17.30 218 MET A O 1
ATOM 1727 N N . ARG A 1 222 ? 29.254 47.711 11.413 1.00 16.55 219 ARG A N 1
ATOM 1728 C CA . ARG A 1 222 ? 29.206 46.362 10.881 1.00 17.38 219 ARG A CA 1
ATOM 1729 C C . ARG A 1 222 ? 28.908 45.448 12.066 1.00 16.37 219 ARG A C 1
ATOM 1730 O O . ARG A 1 222 ? 29.671 45.397 13.010 1.00 15.97 219 ARG A O 1
ATOM 1738 N N . MET A 1 223 ? 27.745 44.820 12.046 1.00 16.35 220 MET A N 1
ATOM 1739 C CA . MET A 1 223 ? 27.359 43.812 13.031 1.00 16.17 220 MET A CA 1
ATOM 1740 C C . MET A 1 223 ? 27.742 42.455 12.455 1.00 16.24 220 MET A C 1
ATOM 1741 O O . MET A 1 223 ? 27.365 42.132 11.312 1.00 15.22 220 MET A O 1
ATOM 1746 N N . ASN A 1 224 ? 28.510 41.687 13.226 1.00 16.19 221 ASN A N 1
ATOM 1747 C CA . ASN A 1 224 ? 29.052 40.422 12.784 1.00 15.22 221 ASN A CA 1
ATOM 1748 C C . ASN A 1 224 ? 28.422 39.292 13.573 1.00 14.78 221 ASN A C 1
ATOM 1749 O O . ASN A 1 224 ? 28.452 39.323 14.820 1.00 14.76 221 ASN A O 1
ATOM 1754 N N . TYR A 1 225 ? 27.876 38.299 12.870 1.00 14.00 222 TYR A N 1
ATOM 1755 C CA . TYR A 1 225 ? 27.343 37.076 13.513 1.00 14.60 222 TYR A C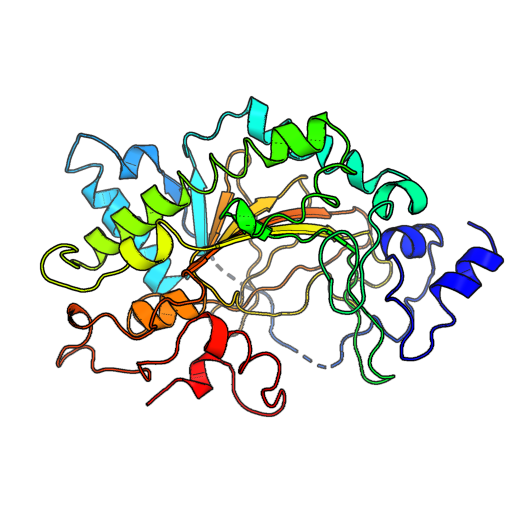A 1
ATOM 1756 C C . TYR A 1 225 ? 28.132 35.882 13.018 1.00 14.86 222 TYR A C 1
ATOM 1757 O O . TYR A 1 225 ? 28.095 35.549 11.827 1.00 13.62 222 TYR A O 1
ATOM 1766 N N . TYR A 1 226 ? 28.842 35.234 13.938 1.00 15.04 223 TYR A N 1
ATOM 1767 C CA . TYR A 1 226 ? 29.722 34.116 13.591 1.00 13.93 223 TYR A CA 1
ATOM 1768 C C . TYR A 1 226 ? 29.120 32.826 14.154 1.00 14.47 223 TYR A C 1
ATOM 1769 O O . TYR A 1 226 ? 29.233 32.570 15.354 1.00 13.91 223 TYR A O 1
ATOM 1778 N N . PRO A 1 227 ? 28.435 32.024 13.302 1.00 14.43 224 PRO A N 1
ATOM 1779 C CA . PRO A 1 227 ? 27.831 30.827 13.870 1.00 14.82 224 PRO A CA 1
ATOM 1780 C C . PRO A 1 227 ? 28.917 29.798 14.244 1.00 15.42 224 PRO A C 1
ATOM 1781 O O . PRO A 1 227 ? 30.036 29.894 13.780 1.00 14.89 224 PRO A O 1
ATOM 1785 N N . PRO A 1 228 ? 28.575 28.806 15.059 1.00 17.02 225 PRO A N 1
ATOM 1786 C CA . PRO A 1 228 ? 29.506 27.686 15.228 1.00 17.84 225 PRO A CA 1
ATOM 1787 C C . PRO A 1 228 ? 29.774 26.997 13.869 1.00 17.83 225 PRO A C 1
ATOM 1788 O O . PRO A 1 228 ? 28.927 27.041 12.985 1.00 16.27 225 PRO A O 1
ATOM 1792 N N . CYS A 1 229 ? 30.964 26.414 13.734 1.00 18.21 226 CYS A N 1
ATOM 1793 C CA . CYS A 1 229 ? 31.454 25.816 12.517 1.00 19.02 226 CYS A CA 1
ATOM 1794 C C . CYS A 1 229 ? 31.991 24.425 12.838 1.00 21.23 226 CYS A C 1
ATOM 1795 O O . CYS A 1 229 ? 32.811 24.299 13.733 1.00 20.00 226 CYS A O 1
ATOM 1798 N N . PRO A 1 230 ? 31.543 23.381 12.108 1.00 23.37 227 PRO A N 1
ATOM 1799 C CA . PRO A 1 230 ? 32.035 22.028 12.444 1.00 25.73 227 PRO A CA 1
ATOM 1800 C C . PRO A 1 230 ? 33.501 21.791 12.068 1.00 25.39 227 PRO A C 1
ATOM 1801 O O . PRO A 1 230 ? 34.111 20.866 12.609 1.00 26.16 227 PRO A O 1
ATOM 1805 N N . GLN A 1 231 ? 34.070 22.625 11.187 1.00 24.25 228 GLN A N 1
ATOM 1806 C CA . GLN A 1 231 ? 35.473 22.501 10.771 1.00 23.36 228 GLN A CA 1
ATOM 1807 C C . GLN A 1 231 ? 36.192 23.844 10.917 1.00 21.42 228 GLN A C 1
ATOM 1808 O O . GLN A 1 231 ? 36.587 24.459 9.926 1.00 21.29 228 GLN A O 1
ATOM 1814 N N . PRO A 1 232 ? 36.354 24.295 12.161 1.00 20.99 229 PRO A N 1
ATOM 1815 C CA . PRO A 1 232 ? 36.858 25.636 12.463 1.00 22.12 229 PRO A CA 1
ATOM 1816 C C . PRO A 1 232 ? 38.313 25.874 12.085 1.00 23.03 229 PRO A C 1
ATOM 1817 O O . PRO A 1 232 ? 38.741 27.026 12.038 1.00 21.88 229 PRO A O 1
ATOM 1821 N N . ASN A 1 233 ? 39.075 24.795 11.875 1.00 22.06 230 ASN A N 1
ATOM 1822 C CA . ASN A 1 233 ? 40.429 24.894 11.354 1.00 21.72 230 ASN A CA 1
ATOM 1823 C C . ASN A 1 233 ? 40.520 24.914 9.840 1.00 22.30 230 ASN A C 1
ATOM 1824 O O . ASN A 1 233 ? 41.623 24.950 9.295 1.00 23.48 230 ASN A O 1
ATOM 1829 N N . LEU A 1 234 ? 39.387 24.868 9.144 1.00 20.73 231 LEU A N 1
ATOM 1830 C CA . LEU A 1 234 ? 39.368 25.075 7.691 1.00 22.02 231 LEU A CA 1
ATOM 1831 C C . LEU A 1 234 ? 38.766 26.407 7.285 1.00 21.20 231 LEU A C 1
ATOM 1832 O O . LEU A 1 234 ? 39.074 26.917 6.205 1.00 21.01 231 LEU A O 1
ATOM 1837 N N . ALA A 1 235 ? 37.907 26.960 8.143 1.00 20.57 232 ALA A N 1
ATOM 1838 C CA . ALA A 1 235 ? 37.142 28.163 7.848 1.00 20.00 232 ALA A CA 1
ATOM 1839 C C . ALA A 1 235 ? 37.626 29.351 8.659 1.00 20.31 232 ALA A C 1
ATOM 1840 O O . ALA A 1 235 ? 38.358 29.186 9.641 1.00 20.04 232 ALA A O 1
ATOM 1842 N N . ILE A 1 236 ? 37.182 30.540 8.247 1.00 18.43 233 ILE A N 1
ATOM 1843 C CA . ILE A 1 236 ? 37.471 31.787 8.957 1.00 18.82 233 ILE A CA 1
ATOM 1844 C C . ILE A 1 236 ? 36.173 32.600 9.114 1.00 18.04 233 ILE A C 1
ATOM 1845 O O . ILE A 1 236 ? 35.319 32.627 8.195 1.00 15.83 233 ILE A O 1
ATOM 1850 N N . GLY A 1 237 ? 36.029 33.224 10.286 1.00 15.96 234 GLY A N 1
ATOM 1851 C CA . GLY A 1 237 ? 34.894 34.078 10.581 1.00 15.97 234 GLY A CA 1
ATOM 1852 C C . GLY A 1 237 ? 34.933 35.349 9.767 1.00 15.81 234 GLY A C 1
ATOM 1853 O O . GLY A 1 237 ? 33.969 35.707 9.112 1.00 15.00 234 GLY A O 1
ATOM 1854 N N . LEU A 1 238 ? 36.052 36.052 9.873 1.00 16.62 235 LEU A N 1
ATOM 1855 C CA . LEU A 1 238 ? 36.314 37.228 9.089 1.00 16.39 235 LEU A CA 1
ATOM 1856 C C . LEU A 1 238 ? 37.769 37.172 8.614 1.00 16.68 235 LEU A C 1
ATOM 1857 O O . LEU A 1 238 ? 38.700 37.209 9.426 1.00 15.69 235 LEU A O 1
ATOM 1862 N N . THR A 1 239 ? 37.945 37.132 7.292 1.00 16.54 236 THR A N 1
ATOM 1863 C CA . THR A 1 239 ? 39.250 37.056 6.664 1.00 18.56 236 THR A CA 1
ATOM 1864 C C . THR A 1 239 ? 40.189 38.165 7.143 1.00 18.13 236 THR A C 1
ATOM 1865 O O . THR A 1 239 ? 39.748 39.306 7.358 1.00 18.06 236 THR A O 1
ATOM 1869 N N . SER A 1 240 ? 41.459 37.805 7.312 1.00 17.24 237 SER A N 1
ATOM 1870 C CA . SER A 1 240 ? 42.512 38.753 7.670 1.00 18.42 237 SER A CA 1
ATOM 1871 C C . SER A 1 240 ? 42.410 40.045 6.854 1.00 17.67 237 SER A C 1
ATOM 1872 O O . SER A 1 240 ? 42.302 40.003 5.627 1.00 15.45 237 SER A O 1
ATOM 1875 N N . HIS A 1 241 ? 42.467 41.178 7.540 1.00 17.05 238 HIS A N 1
ATOM 1876 C CA . HIS A 1 241 ? 42.386 42.491 6.908 1.00 16.59 238 HIS A CA 1
ATOM 1877 C C . HIS A 1 241 ? 42.934 43.552 7.848 1.00 16.14 238 HIS A C 1
ATOM 1878 O O . HIS A 1 241 ? 43.020 43.330 9.056 1.00 14.62 238 HIS A O 1
ATOM 1885 N N . SER A 1 242 ? 43.280 44.705 7.296 1.00 16.10 239 SER A N 1
ATOM 1886 C CA . SER A 1 242 ? 43.421 45.907 8.109 1.00 15.44 239 SER A CA 1
ATOM 1887 C C . SER A 1 242 ? 42.199 46.770 7.808 1.00 15.87 239 SER A C 1
ATOM 1888 O O . SER A 1 242 ? 41.655 46.728 6.679 1.00 15.67 239 SER A O 1
ATOM 1891 N N . ASP A 1 243 ? 41.711 47.486 8.822 1.00 14.18 240 ASP A N 1
ATOM 1892 C CA . ASP A 1 243 ? 40.587 48.388 8.622 1.00 14.24 240 ASP A CA 1
ATOM 1893 C C . ASP A 1 243 ? 41.091 49.573 7.781 1.00 15.10 240 ASP A C 1
ATOM 1894 O O . ASP A 1 243 ? 42.216 50.065 7.958 1.00 14.49 240 ASP A O 1
ATOM 1899 N N . PHE A 1 244 ? 40.255 50.028 6.853 1.00 15.47 241 PHE A N 1
ATOM 1900 C CA . PHE A 1 244 ? 40.718 51.009 5.858 1.00 15.88 241 PHE A CA 1
ATOM 1901 C C . PHE A 1 244 ? 40.834 52.446 6.374 1.00 16.07 241 PHE A C 1
ATOM 1902 O O . PHE A 1 244 ? 41.741 53.187 5.983 1.00 15.79 241 PHE A O 1
ATOM 1910 N N . GLY A 1 245 ? 39.933 52.838 7.270 1.00 15.95 242 GLY A N 1
ATOM 1911 C CA . GLY A 1 245 ? 39.723 54.233 7.597 1.00 16.09 242 GLY A CA 1
ATOM 1912 C C . GLY A 1 245 ? 40.454 54.772 8.808 1.00 16.04 242 GLY A C 1
ATOM 1913 O O . GLY A 1 245 ? 41.671 54.615 8.930 1.00 15.42 242 GLY A O 1
ATOM 1914 N N . GLY A 1 246 ? 39.715 55.466 9.676 1.00 15.82 243 GLY A N 1
ATOM 1915 C CA . GLY A 1 246 ? 40.298 56.170 10.794 1.00 15.31 243 GLY A CA 1
ATOM 1916 C C . GLY A 1 246 ? 40.458 55.367 12.080 1.00 15.55 243 GLY A C 1
ATOM 1917 O O . GLY A 1 246 ? 41.536 54.805 12.338 1.00 15.43 243 GLY A O 1
ATOM 1918 N N A LEU A 1 247 ? 39.422 55.382 12.920 0.50 14.97 244 LEU A N 1
ATOM 1919 N N B LEU A 1 247 ? 39.393 55.326 12.875 0.50 15.12 244 LEU A N 1
ATOM 1920 C CA A LEU A 1 247 ? 39.406 54.630 14.174 0.50 14.67 244 LEU A CA 1
ATOM 1921 C CA B LEU A 1 247 ? 39.394 54.629 14.147 0.50 14.88 244 LEU A CA 1
ATOM 1922 C C A LEU A 1 247 ? 38.212 53.694 14.235 0.50 14.02 244 LEU A C 1
ATOM 1923 C C B LEU A 1 247 ? 38.204 53.695 14.246 0.50 14.13 244 LEU A C 1
ATOM 1924 O O A LEU A 1 247 ? 37.071 54.121 14.027 0.50 13.73 244 LEU A O 1
ATOM 1925 O O B LEU A 1 247 ? 37.059 54.123 14.070 0.50 13.79 244 LEU A O 1
ATOM 1934 N N . THR A 1 248 ? 38.475 52.429 14.554 1.00 13.89 245 THR A N 1
ATOM 1935 C CA . THR A 1 248 ? 37.432 51.441 14.769 1.00 13.34 245 THR A CA 1
ATOM 1936 C C . THR A 1 248 ? 37.247 51.241 16.273 1.00 13.29 245 THR A C 1
ATOM 1937 O O . THR A 1 248 ? 38.231 51.092 16.978 1.00 12.64 245 THR A O 1
ATOM 1941 N N . ILE A 1 249 ? 35.996 51.227 16.727 1.00 13.30 246 ILE A N 1
ATOM 1942 C CA . ILE A 1 249 ? 35.654 50.952 18.142 1.00 13.04 246 ILE A CA 1
ATOM 1943 C C . ILE A 1 249 ? 34.755 49.717 18.096 1.00 13.63 246 ILE A C 1
ATOM 1944 O O . ILE A 1 249 ? 33.669 49.766 17.535 1.00 13.10 246 ILE A O 1
ATOM 1949 N N . LEU A 1 250 ? 35.255 48.603 18.641 1.00 13.50 247 LEU A N 1
ATOM 1950 C CA . LEU A 1 250 ? 34.594 47.305 18.553 1.00 14.04 247 LEU A CA 1
ATOM 1951 C C . LEU A 1 250 ? 34.025 46.900 19.908 1.00 14.71 247 LEU A C 1
ATOM 1952 O O . LEU A 1 250 ? 34.707 47.040 20.944 1.00 14.35 247 LEU A O 1
ATOM 1957 N N . LEU A 1 251 ? 32.791 46.398 19.884 1.00 14.93 248 LEU A N 1
ATOM 1958 C CA . LEU A 1 251 ? 32.154 45.778 21.031 1.00 15.35 248 LEU A CA 1
ATOM 1959 C C . LEU A 1 251 ? 31.966 44.296 20.735 1.00 15.35 248 LEU A C 1
ATOM 1960 O O . LEU A 1 251 ? 31.329 43.922 19.740 1.00 14.94 248 LEU A O 1
ATOM 1965 N N . GLN A 1 252 ? 32.515 43.457 21.606 1.00 14.69 249 GLN A N 1
ATOM 1966 C CA . GLN A 1 252 ? 32.219 42.046 21.558 1.00 15.04 249 GLN A CA 1
ATOM 1967 C C . GLN A 1 252 ? 30.938 41.857 22.345 1.00 15.20 249 GLN A C 1
ATOM 1968 O O . GLN A 1 252 ? 30.851 42.215 23.557 1.00 14.14 249 GLN A O 1
ATOM 1974 N N . ILE A 1 253 ? 29.947 41.299 21.669 1.00 14.35 250 ILE A N 1
ATOM 1975 C CA . ILE A 1 253 ? 28.557 41.280 22.159 1.00 15.20 250 ILE A CA 1
ATOM 1976 C C . ILE A 1 253 ? 28.313 40.161 23.174 1.00 15.89 250 ILE A C 1
ATOM 1977 O O . ILE A 1 253 ? 27.557 40.353 24.129 1.00 16.93 250 ILE A O 1
ATOM 1982 N N . ASN A 1 254 ? 28.963 39.015 22.992 1.00 16.16 251 ASN A N 1
ATOM 1983 C CA . ASN A 1 254 ? 28.867 37.913 23.951 1.00 18.15 251 ASN A CA 1
ATOM 1984 C C . ASN A 1 254 ? 30.269 37.492 24.389 1.00 20.48 251 ASN A C 1
ATOM 1985 O O . ASN A 1 254 ? 31.265 38.080 23.959 1.00 19.23 251 ASN A O 1
ATOM 1990 N N . GLU A 1 255 ? 30.355 36.521 25.301 1.00 21.95 252 GLU A N 1
ATOM 1991 C CA . GLU A 1 255 ? 31.624 36.195 25.939 1.00 24.73 252 GLU A CA 1
ATOM 1992 C C . GLU A 1 255 ? 32.335 35.065 25.221 1.00 26.51 252 GLU A C 1
ATOM 1993 O O . GLU A 1 255 ? 32.856 34.154 25.864 1.00 34.46 252 GLU A O 1
ATOM 1999 N N . VAL A 1 256 ? 32.345 35.108 23.888 1.00 21.03 253 VAL A N 1
ATOM 2000 C CA . VAL A 1 256 ? 33.001 34.119 23.084 1.00 20.07 253 VAL A CA 1
ATOM 2001 C C . VAL A 1 256 ? 34.184 34.800 22.400 1.00 19.95 253 VAL A C 1
ATOM 2002 O O . VAL A 1 256 ? 34.036 35.868 21.773 1.00 19.64 253 VAL A O 1
ATOM 2006 N N . GLU A 1 257 ? 35.347 34.180 22.513 1.00 18.94 254 GLU A N 1
ATOM 2007 C CA . GLU A 1 257 ? 36.563 34.764 21.983 1.00 21.58 254 GLU A CA 1
ATOM 2008 C C . GLU A 1 257 ? 36.731 34.450 20.516 1.00 19.75 254 GLU A C 1
ATOM 2009 O O . GLU A 1 257 ? 36.235 33.436 20.023 1.00 18.38 254 GLU A O 1
ATOM 2015 N N . GLY A 1 258 ? 37.447 35.328 19.820 1.00 16.73 255 GLY A N 1
ATOM 2016 C CA . GLY A 1 258 ? 37.628 35.160 18.393 1.00 16.18 255 GLY A CA 1
ATOM 2017 C C . GLY A 1 258 ? 38.467 36.162 17.645 1.00 16.05 255 GLY A C 1
ATOM 2018 O O . GLY A 1 258 ? 38.995 35.834 16.557 1.00 15.35 255 GLY A O 1
ATOM 2019 N N . LEU A 1 259 ? 38.551 37.380 18.166 1.00 14.38 256 LEU A N 1
ATOM 2020 C CA . LEU A 1 259 ? 39.402 38.389 17.569 1.00 14.98 256 LEU A CA 1
ATOM 2021 C C . LEU A 1 259 ? 40.890 38.029 17.753 1.00 15.20 256 LEU A C 1
ATOM 2022 O O . LEU A 1 259 ? 41.330 37.754 18.877 1.00 15.83 256 LEU A O 1
ATOM 2027 N N . GLN A 1 260 ? 41.643 38.072 16.657 1.00 15.13 257 GLN A N 1
ATOM 2028 C CA . GLN A 1 260 ? 43.101 37.921 16.699 1.00 16.69 257 GLN A CA 1
ATOM 2029 C C . GLN A 1 260 ? 43.781 38.980 15.872 1.00 16.98 257 GLN A C 1
ATOM 2030 O O . GLN A 1 260 ? 43.242 39.378 14.854 1.00 15.84 257 GLN A O 1
ATOM 2036 N N . ILE A 1 261 ? 44.967 39.434 16.307 1.00 18.14 258 ILE A N 1
ATOM 2037 C CA . ILE A 1 261 ? 45.735 40.451 15.591 1.00 19.45 258 ILE A CA 1
ATOM 2038 C C . ILE A 1 261 ? 47.118 39.903 15.239 1.00 22.64 258 ILE A C 1
ATOM 2039 O O . ILE A 1 261 ? 47.636 39.032 15.938 1.00 20.57 258 ILE A O 1
ATOM 2044 N N . LYS A 1 262 ? 47.677 40.413 14.137 1.00 25.19 259 LYS A N 1
ATOM 2045 C CA A LYS A 1 262 ? 48.922 39.898 13.578 0.50 26.63 259 LYS A CA 1
ATOM 2046 C CA B LYS A 1 262 ? 48.913 39.904 13.570 0.50 27.23 259 LYS A CA 1
ATOM 2047 C C . LYS A 1 262 ? 50.036 40.782 14.062 1.00 29.96 259 LYS A C 1
ATOM 2048 O O . LYS A 1 262 ? 50.101 41.968 13.697 1.00 33.82 259 LYS A O 1
ATOM 2059 N N . ARG A 1 263 ? 50.897 40.199 14.900 1.00 29.31 260 ARG A N 1
ATOM 2060 C CA . ARG A 1 263 ? 51.966 40.882 15.577 1.00 30.80 260 ARG A CA 1
ATOM 2061 C C . ARG A 1 263 ? 53.255 40.068 15.414 1.00 32.76 260 ARG A C 1
ATOM 2062 O O . ARG A 1 263 ? 53.329 38.903 15.841 1.00 31.89 260 ARG A O 1
ATOM 2070 N N . GLU A 1 264 ? 54.241 40.714 14.799 1.00 33.72 261 GLU A N 1
ATOM 2071 C CA A GLU A 1 264 ? 55.556 40.130 14.544 0.50 33.07 261 GLU A CA 1
ATOM 2072 C CA B GLU A 1 264 ? 55.562 40.138 14.517 0.50 33.68 261 GLU A CA 1
ATOM 2073 C C . GLU A 1 264 ? 55.507 38.713 13.967 1.00 32.59 261 GLU A C 1
ATOM 2074 O O . GLU A 1 264 ? 56.174 37.791 14.455 1.00 33.40 261 GLU A O 1
ATOM 2085 N N . GLY A 1 265 ? 54.711 38.573 12.913 1.00 30.42 262 GLY A N 1
ATOM 2086 C CA . GLY A 1 265 ? 54.539 37.319 12.209 1.00 31.56 262 GLY A CA 1
ATOM 2087 C C . GLY A 1 265 ? 53.826 36.232 12.988 1.00 31.91 262 GLY A C 1
ATOM 2088 O O . GLY A 1 265 ? 53.963 35.059 12.640 1.00 36.67 262 GLY A O 1
ATOM 2089 N N . THR A 1 266 ? 53.069 36.592 14.028 1.00 29.47 263 THR A N 1
ATOM 2090 C CA . THR A 1 266 ? 52.267 35.625 14.776 1.00 26.80 263 THR A CA 1
ATOM 2091 C C . THR A 1 266 ? 50.874 36.195 15.075 1.00 25.56 263 THR A C 1
ATOM 2092 O O . THR A 1 266 ? 50.716 37.415 15.216 1.00 21.55 263 THR A O 1
ATOM 2096 N N . TRP A 1 267 ? 49.886 35.313 15.180 1.00 23.47 264 TRP A N 1
ATOM 2097 C CA . TRP A 1 267 ? 48.527 35.698 15.589 1.00 23.41 264 TRP A CA 1
ATOM 2098 C C . TRP A 1 267 ? 48.402 35.703 17.113 1.00 24.62 264 TRP A C 1
ATOM 2099 O O . TRP A 1 267 ? 48.776 34.747 17.783 1.00 26.76 264 TRP A O 1
ATOM 2110 N N . ILE A 1 268 ? 47.924 36.812 17.655 1.00 23.14 265 ILE A N 1
ATOM 2111 C CA . ILE A 1 268 ? 47.729 37.006 19.073 1.00 25.57 265 ILE A CA 1
ATOM 2112 C C . ILE A 1 268 ? 46.233 37.101 19.291 1.00 23.16 265 ILE A C 1
ATOM 2113 O O . ILE A 1 268 ? 45.593 37.927 18.667 1.00 21.60 265 ILE A O 1
ATOM 2118 N N . SER A 1 269 ? 45.703 36.330 20.233 1.00 22.83 266 SER A N 1
ATOM 2119 C CA . SER A 1 269 ? 44.310 36.452 20.668 1.00 22.93 266 SER A CA 1
ATOM 2120 C C . SER A 1 269 ? 44.076 37.724 21.491 1.00 22.45 266 SER A C 1
ATOM 2121 O O . SER A 1 269 ? 44.908 38.110 22.326 1.00 23.67 266 SER A O 1
ATOM 2124 N N . VAL A 1 270 ? 42.938 38.364 21.254 1.00 19.99 267 VAL A N 1
ATOM 2125 C CA . VAL A 1 270 ? 42.475 39.486 22.045 1.00 19.30 267 VAL A CA 1
ATOM 2126 C C . VAL A 1 270 ? 41.266 39.027 22.820 1.00 20.50 267 VAL A C 1
ATOM 2127 O O . VAL A 1 270 ? 40.313 38.540 22.221 1.00 21.40 267 VAL A O 1
ATOM 2131 N N . LYS A 1 271 ? 41.303 39.216 24.145 1.00 20.90 268 LYS A N 1
ATOM 2132 C CA . LYS A 1 271 ? 40.192 38.898 25.032 1.00 22.87 268 LYS A CA 1
ATOM 2133 C C . LYS A 1 271 ? 39.635 40.175 25.634 1.00 22.12 268 LYS A C 1
ATOM 2134 O O . LYS A 1 271 ? 40.235 40.735 26.571 1.00 22.77 268 LYS A O 1
ATOM 2140 N N . PRO A 1 272 ? 38.504 40.668 25.085 1.00 21.69 269 PRO A N 1
ATOM 2141 C CA . PRO A 1 272 ? 37.952 41.918 25.590 1.00 20.90 269 PRO A CA 1
ATOM 2142 C C . PRO A 1 272 ? 37.626 41.845 27.072 1.00 20.90 269 PRO A C 1
ATOM 2143 O O . PRO A 1 272 ? 37.068 40.840 27.535 1.00 17.80 269 PRO A O 1
ATOM 2147 N N . LEU A 1 273 ? 38.015 42.874 27.810 1.00 21.20 270 LEU A N 1
ATOM 2148 C CA . LEU A 1 273 ? 37.649 42.974 29.229 1.00 22.27 270 LEU A CA 1
ATOM 2149 C C . LEU A 1 273 ? 36.134 43.190 29.339 1.00 23.77 270 LEU A C 1
ATOM 2150 O O . LEU A 1 273 ? 35.512 43.653 28.375 1.00 20.96 270 LEU A O 1
ATOM 2155 N N A PRO A 1 274 ? 35.516 42.834 30.490 0.50 23.80 271 PRO A N 1
ATOM 2156 N N B PRO A 1 274 ? 35.557 42.899 30.523 0.50 23.29 271 PRO A N 1
ATOM 2157 C CA A PRO A 1 274 ? 34.039 42.841 30.578 0.50 24.30 271 PRO A CA 1
ATOM 2158 C CA B PRO A 1 274 ? 34.188 43.321 30.780 0.50 23.59 271 PRO A CA 1
ATOM 2159 C C A PRO A 1 274 ? 33.370 44.176 30.219 0.50 24.15 271 PRO A C 1
ATOM 2160 C C B PRO A 1 274 ? 34.050 44.833 30.681 0.50 22.52 271 PRO A C 1
ATOM 2161 O O A PRO A 1 274 ? 32.323 44.195 29.555 0.50 23.49 271 PRO A O 1
ATOM 2162 O O B PRO A 1 274 ? 34.888 45.576 31.184 0.50 22.92 271 PRO A O 1
ATOM 2169 N N A ASN A 1 275 ? 33.965 45.278 30.657 0.50 23.00 272 ASN A N 1
ATOM 2170 N N B ASN A 1 275 ? 33.012 45.289 30.002 0.50 22.38 272 ASN A N 1
ATOM 2171 C CA A ASN A 1 275 ? 33.401 46.586 30.386 0.50 24.21 272 ASN A CA 1
ATOM 2172 C CA B ASN A 1 275 ? 32.789 46.713 29.897 0.50 23.41 272 ASN A CA 1
ATOM 2173 C C A ASN A 1 275 ? 34.311 47.396 29.453 0.50 22.39 272 ASN A C 1
ATOM 2174 C C B ASN A 1 275 ? 33.965 47.480 29.228 0.50 21.94 272 ASN A C 1
ATOM 2175 O O A ASN A 1 275 ? 34.689 48.534 29.774 0.50 22.44 272 ASN A O 1
ATOM 2176 O O B ASN A 1 275 ? 34.171 48.674 29.515 0.50 22.21 272 ASN A O 1
ATOM 2185 N N . ALA A 1 276 ? 34.686 46.809 28.314 1.00 19.70 273 ALA A N 1
ATOM 2186 C CA . ALA A 1 276 ? 35.675 47.464 27.449 1.00 18.07 273 ALA A CA 1
ATOM 2187 C C . ALA A 1 276 ? 35.226 47.454 25.997 1.00 17.28 273 ALA A C 1
ATOM 2188 O O . ALA A 1 276 ? 34.492 46.552 25.581 1.00 16.67 273 ALA A O 1
ATOM 2190 N N . PHE A 1 277 ? 35.681 48.453 25.251 1.00 15.44 274 PHE A N 1
ATOM 2191 C CA . PHE A 1 277 ? 35.700 48.375 23.797 1.00 15.52 274 PHE A CA 1
ATOM 2192 C C . PHE A 1 277 ? 37.121 48.096 23.350 1.00 15.13 274 PHE A C 1
ATOM 2193 O O . PHE A 1 277 ? 38.057 48.392 24.089 1.00 14.26 274 PHE A O 1
ATOM 2201 N N . VAL A 1 278 ? 37.284 47.550 22.137 1.00 14.41 275 VAL A N 1
ATOM 2202 C CA . VAL A 1 278 ? 38.593 47.361 21.544 1.00 14.15 275 VAL A CA 1
ATOM 2203 C C . VAL A 1 278 ? 38.713 48.381 20.426 1.00 14.80 275 VAL A C 1
ATOM 2204 O O . VAL A 1 278 ? 37.806 48.511 19.608 1.00 14.60 275 VAL A O 1
ATOM 2208 N N . VAL A 1 279 ? 39.801 49.144 20.437 1.00 13.65 276 VAL A N 1
ATOM 2209 C CA . VAL A 1 279 ? 39.965 50.260 19.502 1.00 14.36 276 VAL A CA 1
ATOM 2210 C C . VAL A 1 279 ? 41.165 49.953 18.627 1.00 13.53 276 VAL A C 1
ATOM 2211 O O . VAL A 1 279 ? 42.172 49.438 19.109 1.00 13.07 276 VAL A O 1
ATOM 2215 N N . ASN A 1 280 ? 41.079 50.253 17.332 1.00 13.18 277 ASN A N 1
ATOM 2216 C CA . ASN A 1 280 ? 42.255 50.104 16.475 1.00 13.25 277 ASN A CA 1
ATOM 2217 C C . ASN A 1 280 ? 42.355 51.175 15.408 1.00 13.21 277 ASN A C 1
ATOM 2218 O O . ASN A 1 280 ? 41.344 51.731 14.949 1.00 13.54 277 ASN A O 1
ATOM 2223 N N . VAL A 1 281 ? 43.603 51.411 15.041 1.00 12.65 278 VAL A N 1
ATOM 2224 C CA . VAL A 1 281 ? 44.017 52.364 14.035 1.00 13.16 278 VAL A CA 1
ATOM 2225 C C . VAL A 1 281 ? 43.751 51.751 12.671 1.00 13.18 278 VAL A C 1
ATOM 2226 O O . VAL A 1 281 ? 44.090 50.596 12.460 1.00 13.45 278 VAL A O 1
ATOM 2230 N N . GLY A 1 282 ? 43.177 52.552 11.767 1.00 13.01 279 GLY A N 1
ATOM 2231 C CA . GLY A 1 282 ? 42.984 52.174 10.359 1.00 13.25 279 GLY A CA 1
ATOM 2232 C C . GLY A 1 282 ? 44.041 52.737 9.401 1.00 13.37 279 GLY A C 1
ATOM 2233 O O . GLY A 1 282 ? 44.860 53.587 9.753 1.00 12.84 279 GLY A O 1
ATOM 2234 N N . ASP A 1 283 ? 44.049 52.207 8.178 1.00 13.41 280 ASP A N 1
ATOM 2235 C CA . ASP A 1 283 ? 45.079 52.559 7.200 1.00 13.43 280 ASP A CA 1
ATOM 2236 C C . ASP A 1 283 ? 45.195 54.061 6.940 1.00 12.95 280 ASP A C 1
ATOM 2237 O O . ASP A 1 283 ? 46.300 54.596 6.850 1.00 12.72 280 ASP A O 1
ATOM 2242 N N . ILE A 1 284 ? 44.062 54.742 6.784 1.00 13.40 281 ILE A N 1
ATOM 2243 C CA . ILE A 1 284 ? 44.071 56.177 6.559 1.00 14.85 281 ILE A CA 1
ATOM 2244 C C . ILE A 1 284 ? 44.674 56.925 7.752 1.00 14.46 281 ILE A C 1
ATOM 2245 O O . ILE A 1 284 ? 45.397 57.916 7.566 1.00 13.30 281 ILE A O 1
ATOM 2250 N N . LEU A 1 285 ? 44.399 56.466 8.974 1.00 13.74 282 LEU A N 1
ATOM 2251 C CA . LEU A 1 285 ? 45.014 57.119 10.125 1.00 14.54 282 LEU A CA 1
ATOM 2252 C C . LEU A 1 285 ? 46.533 56.870 10.142 1.00 14.09 282 LEU A C 1
ATOM 2253 O O . LEU A 1 285 ? 47.303 57.786 10.429 1.00 13.68 282 LEU A O 1
ATOM 2258 N N . GLU A 1 286 ? 46.962 55.662 9.777 1.00 13.99 283 GLU A N 1
ATOM 2259 C CA . GLU A 1 286 ? 48.408 55.418 9.598 1.00 14.58 283 GLU A CA 1
ATOM 2260 C C . GLU A 1 286 ? 49.017 56.439 8.623 1.00 14.70 283 GLU A C 1
ATOM 2261 O O . GLU A 1 286 ? 50.033 57.072 8.937 1.00 15.11 283 GLU A O 1
ATOM 2267 N N . ILE A 1 287 ? 48.353 56.649 7.489 1.00 14.89 284 ILE A N 1
ATOM 2268 C CA . ILE A 1 287 ? 48.867 57.617 6.508 1.00 15.25 284 ILE A CA 1
ATOM 2269 C C . ILE A 1 287 ? 48.939 59.023 7.082 1.00 15.27 284 ILE A C 1
ATOM 2270 O O . ILE A 1 287 ? 49.962 59.717 6.924 1.00 13.98 284 ILE A O 1
ATOM 2275 N N . MET A 1 288 ? 47.859 59.460 7.724 1.00 14.81 285 MET A N 1
ATOM 2276 C CA . MET A 1 288 ? 47.809 60.806 8.308 1.00 15.87 285 MET A CA 1
ATOM 2277 C C . MET A 1 288 ? 48.891 61.031 9.370 1.00 15.94 285 MET A C 1
ATOM 2278 O O . MET A 1 288 ? 49.415 62.138 9.484 1.00 14.77 285 MET A O 1
ATOM 2283 N N . THR A 1 289 ? 49.235 59.982 10.129 1.00 15.40 286 THR A N 1
ATOM 2284 C CA . THR A 1 289 ? 50.318 60.047 11.105 1.00 14.68 286 THR A CA 1
ATOM 2285 C C . THR A 1 289 ? 51.723 59.838 10.511 1.00 14.70 286 THR A C 1
ATOM 2286 O O . THR A 1 289 ? 52.685 59.736 11.254 1.00 13.41 286 THR A O 1
ATOM 2290 N N . ASN A 1 290 ? 51.841 59.794 9.180 1.00 14.22 287 ASN A N 1
ATOM 2291 C CA . ASN A 1 290 ? 53.115 59.543 8.511 1.00 14.39 287 ASN A CA 1
ATOM 2292 C C . ASN A 1 290 ? 53.770 58.238 9.014 1.00 13.94 287 ASN A C 1
ATOM 2293 O O . ASN A 1 290 ? 54.983 58.161 9.186 1.00 13.39 287 ASN A O 1
ATOM 2298 N N . GLY A 1 291 ? 52.947 57.219 9.241 1.00 13.70 288 GLY A N 1
ATOM 2299 C CA . GLY A 1 291 ? 53.431 55.924 9.648 1.00 14.76 288 GLY A CA 1
ATOM 2300 C C . GLY A 1 291 ? 53.837 55.816 11.101 1.00 15.08 288 GLY A C 1
ATOM 2301 O O . GLY A 1 291 ? 54.409 54.810 11.488 1.00 16.76 288 GLY A O 1
ATOM 2302 N N . ILE A 1 292 ? 53.556 56.828 11.903 1.00 14.47 289 ILE A N 1
ATOM 2303 C CA . ILE A 1 292 ? 53.907 56.802 13.329 1.00 15.04 289 ILE A CA 1
ATOM 2304 C C . ILE A 1 292 ? 52.972 55.882 14.114 1.00 15.54 289 ILE A C 1
ATOM 2305 O O . ILE A 1 292 ? 53.421 55.107 14.994 1.00 15.52 289 ILE A O 1
ATOM 2310 N N . TYR A 1 293 ? 51.682 55.949 13.795 1.00 15.91 290 TYR A N 1
ATOM 2311 C CA . TYR A 1 293 ? 50.690 54.987 14.289 1.00 15.80 290 TYR A CA 1
ATOM 2312 C C . TYR A 1 293 ? 50.418 53.935 13.211 1.00 17.02 290 TYR A C 1
ATOM 2313 O O . TYR A 1 293 ? 50.401 54.247 11.999 1.00 17.84 290 TYR A O 1
ATOM 2322 N N . HIS A 1 294 ? 50.191 52.695 13.645 1.00 15.87 291 HIS A N 1
ATOM 2323 C CA . HIS A 1 294 ? 50.137 51.551 12.750 1.00 15.75 291 HIS A CA 1
ATOM 2324 C C . HIS A 1 294 ? 48.784 50.863 12.706 1.00 14.95 291 HIS A C 1
ATOM 2325 O O . HIS A 1 294 ? 48.202 50.523 13.727 1.00 14.67 291 HIS A O 1
ATOM 2332 N N . SER A 1 295 ? 48.316 50.670 11.472 1.00 13.99 292 SER A N 1
ATOM 2333 C CA . SER A 1 295 ? 47.131 49.897 11.165 1.00 14.14 292 SER A CA 1
ATOM 2334 C C . SER A 1 295 ? 47.560 48.438 11.040 1.00 14.36 292 SER A C 1
ATOM 2335 O O . SER A 1 295 ? 48.394 48.092 10.200 1.00 14.69 292 SER A O 1
ATOM 2338 N N . VAL A 1 296 ? 46.955 47.592 11.864 1.00 14.66 293 VAL A N 1
ATOM 2339 C CA . VAL A 1 296 ? 47.392 46.221 12.074 1.00 14.97 293 VAL A CA 1
ATOM 2340 C C . VAL A 1 296 ? 46.411 45.226 11.503 1.00 14.53 293 VAL A C 1
ATOM 2341 O O . VAL A 1 296 ? 45.186 45.395 11.615 1.00 13.50 293 VAL A O 1
ATOM 2345 N N . ASP A 1 297 ? 46.947 44.174 10.897 1.00 15.00 294 ASP A N 1
ATOM 2346 C CA . ASP A 1 297 ? 46.112 43.111 10.317 1.00 16.50 294 ASP A CA 1
ATOM 2347 C C . ASP A 1 297 ? 45.424 42.327 11.438 1.00 14.85 294 ASP A C 1
ATOM 2348 O O . ASP A 1 297 ? 46.018 42.072 12.475 1.00 16.72 294 ASP A O 1
ATOM 2353 N N . HIS A 1 298 ? 44.159 41.975 11.229 1.00 14.75 295 HIS A N 1
ATOM 2354 C CA . HIS A 1 298 ? 43.419 41.210 12.218 1.00 14.01 295 HIS A CA 1
ATOM 2355 C C . HIS A 1 298 ? 42.361 40.330 11.543 1.00 13.88 295 HIS A C 1
ATOM 2356 O O . HIS A 1 298 ? 42.020 40.500 10.370 1.00 14.78 295 HIS A O 1
ATOM 2363 N N . ARG A 1 299 ? 41.908 39.337 12.274 1.00 14.06 296 ARG A N 1
ATOM 2364 C CA . ARG A 1 299 ? 40.903 38.372 11.777 1.00 14.19 296 ARG A CA 1
ATOM 2365 C C . ARG A 1 299 ? 40.003 37.934 12.909 1.00 14.21 296 ARG A C 1
ATOM 2366 O O . ARG A 1 299 ? 40.303 38.196 14.066 1.00 13.69 296 ARG A O 1
ATOM 2374 N N . ALA A 1 300 ? 38.926 37.225 12.583 1.00 14.31 297 ALA A N 1
ATOM 2375 C CA . ALA A 1 300 ? 38.080 36.634 13.587 1.00 14.93 297 ALA A CA 1
ATOM 2376 C C . ALA A 1 300 ? 37.945 35.166 13.270 1.00 15.67 297 ALA A C 1
ATOM 2377 O O . ALA A 1 300 ? 37.604 34.773 12.146 1.00 14.88 297 ALA A O 1
ATOM 2379 N N . VAL A 1 301 ? 38.226 34.352 14.265 1.00 15.50 298 VAL A N 1
ATOM 2380 C CA . VAL A 1 301 ? 38.190 32.903 14.088 1.00 16.99 298 VAL A CA 1
ATOM 2381 C C . VAL A 1 301 ? 36.860 32.393 14.638 1.00 16.26 298 VAL A C 1
ATOM 2382 O O . VAL A 1 301 ? 36.236 33.020 15.528 1.00 16.38 298 VAL A O 1
ATOM 2386 N N . VAL A 1 302 ? 36.430 31.267 14.092 1.00 15.91 299 VAL A N 1
ATOM 2387 C CA . VAL A 1 302 ? 35.230 30.581 14.542 1.00 16.95 299 VAL A CA 1
ATOM 2388 C C . VAL A 1 302 ? 35.581 29.374 15.384 1.00 17.57 299 VAL A C 1
ATOM 2389 O O . VAL A 1 302 ? 36.743 28.964 15.445 1.00 16.31 299 VAL A O 1
ATOM 2393 N N . ASN A 1 303 ? 34.576 28.795 16.014 1.00 18.07 300 ASN A N 1
ATOM 2394 C CA . ASN A 1 303 ? 34.769 27.610 16.865 1.00 19.88 300 ASN A CA 1
ATOM 2395 C C . ASN A 1 303 ? 33.599 26.653 16.648 1.00 20.11 300 ASN A C 1
ATOM 2396 O O . ASN A 1 303 ? 32.603 27.017 16.015 1.00 19.05 300 ASN A O 1
ATOM 2401 N N . SER A 1 304 ? 33.735 25.436 17.164 1.00 21.75 301 SER A N 1
ATOM 2402 C CA . SER A 1 304 ? 32.780 24.355 16.853 1.00 22.58 301 SER A CA 1
ATOM 2403 C C . SER A 1 304 ? 31.553 24.352 17.732 1.00 23.31 301 SER A C 1
ATOM 2404 O O . SER A 1 304 ? 30.608 23.615 17.435 1.00 22.42 301 SER A O 1
ATOM 2407 N N . THR A 1 305 ? 31.540 25.162 18.792 1.00 23.90 302 THR A N 1
ATOM 2408 C CA . THR A 1 305 ? 30.493 25.076 19.821 1.00 25.67 302 THR A CA 1
ATOM 2409 C C . THR A 1 305 ? 29.579 26.291 20.027 1.00 24.35 302 THR A C 1
ATOM 2410 O O . THR A 1 305 ? 28.401 26.104 20.288 1.00 25.56 302 THR A O 1
ATOM 2414 N N . ASN A 1 306 ? 30.085 27.520 19.906 1.00 22.35 303 ASN A N 1
ATOM 2415 C CA . ASN A 1 306 ? 29.301 28.706 20.268 1.00 21.19 303 ASN A CA 1
ATOM 2416 C C . ASN A 1 306 ? 29.378 29.768 19.197 1.00 19.51 303 ASN A C 1
ATOM 2417 O O . ASN A 1 306 ? 30.447 30.018 18.658 1.00 18.22 303 ASN A O 1
ATOM 2422 N N . GLU A 1 307 ? 28.237 30.377 18.898 1.00 18.67 304 GLU A N 1
ATOM 2423 C CA . GLU A 1 307 ? 28.210 31.610 18.109 1.00 18.03 304 GLU A CA 1
ATOM 2424 C C . GLU A 1 307 ? 28.918 32.738 18.835 1.00 16.74 304 GLU A C 1
ATOM 2425 O O . GLU A 1 307 ? 28.926 32.786 20.082 1.00 15.33 304 GLU A O 1
ATOM 2431 N N . ARG A 1 308 ? 29.508 33.639 18.045 1.00 14.97 305 ARG A N 1
ATOM 2432 C CA . ARG A 1 308 ? 30.147 34.864 18.538 1.00 14.37 305 ARG A CA 1
ATOM 2433 C C . ARG A 1 308 ? 29.490 36.034 17.801 1.00 14.28 305 ARG A C 1
ATOM 2434 O O . ARG A 1 308 ? 29.217 35.930 16.612 1.00 14.40 305 ARG A O 1
ATOM 2442 N N . LEU A 1 309 ? 29.191 37.105 18.524 1.00 14.06 306 LEU A N 1
ATOM 2443 C CA . LEU A 1 309 ? 28.690 38.338 17.930 1.00 14.37 306 LEU A CA 1
ATOM 2444 C C . LEU A 1 309 ? 29.624 39.521 18.259 1.00 14.02 306 LEU A C 1
ATOM 2445 O O . LEU A 1 309 ? 30.175 39.592 19.352 1.00 13.57 306 LEU A O 1
ATOM 2450 N N . SER A 1 310 ? 29.709 40.475 17.338 1.00 13.13 307 SER A N 1
ATOM 2451 C CA . SER A 1 310 ? 30.446 41.705 17.567 1.00 13.18 307 SER A CA 1
ATOM 2452 C C . SER A 1 310 ? 29.828 42.830 16.743 1.00 14.12 307 SER A C 1
ATOM 2453 O O . SER A 1 310 ? 29.102 42.562 15.769 1.00 13.59 307 SER A O 1
ATOM 2456 N N . ILE A 1 311 ? 30.098 44.068 17.157 1.00 13.14 308 ILE A N 1
ATOM 2457 C CA . ILE A 1 311 ? 29.725 45.245 16.372 1.00 12.82 308 ILE A CA 1
ATOM 2458 C C . ILE A 1 311 ? 30.926 46.183 16.322 1.00 12.55 308 ILE A C 1
ATOM 2459 O O . ILE A 1 311 ? 31.449 46.617 17.342 1.00 12.64 308 ILE A O 1
ATOM 2464 N N . ALA A 1 312 ? 31.371 46.456 15.101 1.00 12.67 309 ALA A N 1
ATOM 2465 C CA . ALA A 1 312 ? 32.474 47.358 14.836 1.00 12.68 309 ALA A CA 1
ATOM 2466 C C . ALA A 1 312 ? 31.871 48.695 14.364 1.00 13.06 309 ALA A C 1
ATOM 2467 O O . ALA A 1 312 ? 31.056 48.711 13.426 1.00 13.09 309 ALA A O 1
ATOM 2469 N N . THR A 1 313 ? 32.299 49.793 14.981 1.00 13.32 310 THR A N 1
ATOM 2470 C CA . THR A 1 313 ? 31.898 51.131 14.551 1.00 14.12 310 THR A CA 1
ATOM 2471 C C . THR A 1 313 ? 33.120 51.879 14.010 1.00 14.08 310 THR A C 1
ATOM 2472 O O . THR A 1 313 ? 34.075 52.122 14.736 1.00 13.38 310 THR A O 1
ATOM 2476 N N . PHE A 1 314 ? 33.067 52.222 12.726 1.00 13.79 311 PHE A N 1
ATOM 2477 C CA . PHE A 1 314 ? 34.183 52.804 12.010 1.00 14.65 311 PHE A CA 1
ATOM 2478 C C . PHE A 1 314 ? 34.025 54.305 11.934 1.00 14.75 311 PHE A C 1
ATOM 2479 O O . PHE A 1 314 ? 32.936 54.788 11.614 1.00 14.95 311 PHE A O 1
ATOM 2487 N N . HIS A 1 315 ? 35.104 55.031 12.202 1.00 13.84 312 HIS A N 1
ATOM 2488 C CA . HIS A 1 315 ? 35.115 56.499 12.178 1.00 14.00 312 HIS A CA 1
ATOM 2489 C C . HIS A 1 315 ? 36.156 56.948 11.170 1.00 14.94 312 HIS A C 1
ATOM 2490 O O . HIS A 1 315 ? 37.367 56.729 11.359 1.00 13.62 312 HIS A O 1
ATOM 2497 N N . ASP A 1 316 ? 35.665 57.546 10.092 1.00 15.45 313 ASP A N 1
ATOM 2498 C CA . ASP A 1 316 ? 36.428 57.737 8.876 1.00 15.94 313 ASP A CA 1
ATOM 2499 C C . ASP A 1 316 ? 36.366 59.208 8.441 1.00 16.40 313 ASP A C 1
ATOM 2500 O O . ASP A 1 316 ? 35.570 59.965 8.970 1.00 15.98 313 ASP A O 1
ATOM 2505 N N . PRO A 1 317 ? 37.199 59.611 7.467 1.00 16.94 314 PRO A N 1
ATOM 2506 C CA . PRO A 1 317 ? 37.134 61.006 7.046 1.00 17.50 314 PRO A CA 1
ATOM 2507 C C . PRO A 1 317 ? 35.837 61.313 6.299 1.00 17.59 314 PRO A C 1
ATOM 2508 O O . PRO A 1 317 ? 35.073 60.399 5.946 1.00 15.96 314 PRO A O 1
ATOM 2512 N N . SER A 1 318 ? 35.590 62.586 6.037 1.00 18.59 315 SER A N 1
ATOM 2513 C CA . SER A 1 318 ? 34.544 62.918 5.078 1.00 20.75 315 SER A CA 1
ATOM 2514 C C . SER A 1 318 ? 35.019 62.460 3.722 1.00 20.64 315 SER A C 1
ATOM 2515 O O . SER A 1 318 ? 36.213 62.327 3.459 1.00 19.90 315 SER A O 1
ATOM 2518 N N . LEU A 1 319 ? 34.076 62.171 2.849 1.00 21.78 316 LEU A N 1
ATOM 2519 C CA . LEU A 1 319 ? 34.396 61.658 1.527 1.00 22.14 316 LEU A CA 1
ATOM 2520 C C . LEU A 1 319 ? 35.253 62.647 0.734 1.00 21.18 316 LEU A C 1
ATOM 2521 O O . LEU A 1 319 ? 36.080 62.217 -0.085 1.00 21.07 316 LEU A O 1
ATOM 2526 N N . GLU A 1 320 ? 35.104 63.949 0.999 1.00 19.28 317 GLU A N 1
ATOM 2527 C CA . GLU A 1 320 ? 35.907 64.956 0.320 1.00 21.37 317 GLU A CA 1
ATOM 2528 C C . GLU A 1 320 ? 37.159 65.391 1.051 1.00 19.07 317 GLU A C 1
ATOM 2529 O O . GLU A 1 320 ? 37.866 66.280 0.559 1.00 17.95 317 GLU A O 1
ATOM 2535 N N . SER A 1 321 ? 37.484 64.773 2.190 1.00 18.79 318 SER A N 1
ATOM 2536 C CA . SER A 1 321 ? 38.735 65.096 2.865 1.00 18.99 318 SER A CA 1
ATOM 2537 C C . SER A 1 321 ? 39.913 64.719 2.015 1.00 18.29 318 SER A C 1
ATOM 2538 O O . SER A 1 321 ? 39.982 63.595 1.512 1.00 18.26 318 SER A O 1
ATOM 2541 N N . VAL A 1 322 ? 40.841 65.671 1.878 1.00 18.28 319 VAL A N 1
ATOM 2542 C CA . VAL A 1 322 ? 42.113 65.423 1.252 1.00 19.56 319 VAL A CA 1
ATOM 2543 C C . VAL A 1 322 ? 43.068 64.740 2.270 1.00 18.33 319 VAL A C 1
ATOM 2544 O O . VAL A 1 322 ? 43.255 65.198 3.397 1.00 19.39 319 VAL A O 1
ATOM 2548 N N . ILE A 1 323 ? 43.618 63.614 1.847 1.00 17.56 320 ILE A N 1
ATOM 2549 C CA . ILE A 1 323 ? 44.370 62.719 2.710 1.00 16.87 320 ILE A CA 1
ATOM 2550 C C . ILE A 1 323 ? 45.856 62.798 2.378 1.00 17.37 320 ILE A C 1
ATOM 2551 O O . ILE A 1 323 ? 46.292 62.710 1.203 1.00 17.17 320 ILE A O 1
ATOM 2556 N N . GLY A 1 324 ? 46.631 62.949 3.432 1.00 16.43 321 GLY A N 1
ATOM 2557 C CA . GLY A 1 324 ? 48.075 62.774 3.355 1.00 16.66 321 GLY A CA 1
ATOM 2558 C C . GLY A 1 324 ? 48.666 62.933 4.745 1.00 16.81 321 GLY A C 1
ATOM 2559 O O . GLY A 1 324 ? 47.957 63.293 5.689 1.00 16.07 321 GLY A O 1
ATOM 2560 N N . PRO A 1 325 ? 49.977 62.650 4.889 1.00 18.12 322 PRO A N 1
ATOM 2561 C CA . PRO A 1 325 ? 50.626 62.832 6.190 1.00 17.56 322 PRO A CA 1
ATOM 2562 C C . PRO A 1 325 ? 50.605 64.265 6.653 1.00 17.28 322 PRO A C 1
ATOM 2563 O O . PRO A 1 325 ? 50.797 65.184 5.859 1.00 16.05 322 PRO A O 1
ATOM 2567 N N . ILE A 1 326 ? 50.330 64.440 7.937 1.00 16.93 323 ILE A N 1
ATOM 2568 C CA . ILE A 1 326 ? 50.206 65.735 8.533 1.00 17.19 323 ILE A CA 1
ATOM 2569 C C . ILE A 1 326 ? 51.591 66.358 8.482 1.00 17.43 323 ILE A C 1
ATOM 2570 O O . ILE A 1 326 ? 52.596 65.718 8.856 1.00 16.10 323 ILE A O 1
ATOM 2575 N N . SER A 1 327 ? 51.650 67.577 7.958 1.00 18.12 324 SER A N 1
ATOM 2576 C CA . SER A 1 327 ? 52.946 68.214 7.660 1.00 19.03 324 SER A CA 1
ATOM 2577 C C . SER A 1 327 ? 53.866 68.320 8.874 1.00 19.48 324 SER A C 1
ATOM 2578 O O . SER A 1 327 ? 55.047 68.089 8.738 1.00 20.37 324 SER A O 1
ATOM 2581 N N . SER A 1 328 ? 53.352 68.566 10.083 1.00 19.68 325 SER A N 1
ATOM 2582 C CA . SER A 1 328 ? 54.273 68.654 11.244 1.00 19.62 325 SER A CA 1
ATOM 2583 C C . SER A 1 328 ? 54.880 67.316 11.701 1.00 17.87 325 SER A C 1
ATOM 2584 O O . SER A 1 328 ? 55.816 67.312 12.505 1.00 16.73 325 SER A O 1
ATOM 2587 N N . LEU A 1 329 ? 54.363 66.207 11.179 1.00 16.50 326 LEU A N 1
ATOM 2588 C CA . LEU A 1 329 ? 54.929 64.877 11.394 1.00 16.81 326 LEU A CA 1
ATOM 2589 C C . LEU A 1 329 ? 55.926 64.478 10.325 1.00 17.23 326 LEU A C 1
ATOM 2590 O O . LEU A 1 329 ? 56.455 63.373 10.383 1.00 17.68 326 LEU A O 1
ATOM 2595 N N . ILE A 1 330 ? 56.159 65.359 9.344 1.00 16.95 327 ILE A N 1
ATOM 2596 C CA . ILE A 1 330 ? 57.173 65.165 8.320 1.00 16.92 327 ILE A CA 1
ATOM 2597 C C . ILE A 1 330 ? 58.385 65.997 8.747 1.00 17.87 327 ILE A C 1
ATOM 2598 O O . ILE A 1 330 ? 58.319 67.219 8.796 1.00 19.65 327 ILE A O 1
ATOM 2603 N N . THR A 1 331 ? 59.468 65.326 9.122 1.00 17.33 328 THR A N 1
ATOM 2604 C CA . THR A 1 331 ? 60.632 65.991 9.710 1.00 18.04 328 THR A CA 1
ATOM 2605 C C . THR A 1 331 ? 61.872 65.279 9.213 1.00 17.89 328 THR A C 1
ATOM 2606 O O . THR A 1 331 ? 61.756 64.188 8.659 1.00 16.83 328 THR A O 1
ATOM 2610 N N . PRO A 1 332 ? 63.067 65.868 9.427 1.00 18.49 329 PRO A N 1
ATOM 2611 C CA . PRO A 1 332 ? 64.258 65.096 9.011 1.00 19.75 329 PRO A CA 1
ATOM 2612 C C . PRO A 1 332 ? 64.389 63.702 9.648 1.00 19.59 329 PRO A C 1
ATOM 2613 O O . PRO A 1 332 ? 64.847 62.762 8.989 1.00 20.11 329 PRO A O 1
ATOM 2617 N N . GLU A 1 333 ? 63.921 63.567 10.887 1.00 19.73 330 GLU A N 1
ATOM 2618 C CA . GLU A 1 333 ? 63.922 62.279 11.610 1.00 21.03 330 GLU A CA 1
ATOM 2619 C C . GLU A 1 333 ? 62.798 61.356 11.143 1.00 19.29 330 GLU A C 1
ATOM 2620 O O . GLU A 1 333 ? 62.912 60.131 11.283 1.00 17.54 330 GLU A O 1
ATOM 2626 N N . THR A 1 334 ? 61.705 61.943 10.625 1.00 17.74 331 THR A N 1
ATOM 2627 C CA . THR A 1 334 ? 60.537 61.184 10.112 1.00 17.12 331 THR A CA 1
ATOM 2628 C C . THR A 1 334 ? 60.129 61.695 8.743 1.00 16.55 331 THR A C 1
ATOM 2629 O O . THR A 1 334 ? 59.134 62.379 8.618 1.00 15.25 331 THR A O 1
ATOM 2633 N N . PRO A 1 335 ? 60.914 61.373 7.704 1.00 17.32 332 PRO A N 1
ATOM 2634 C CA . PRO A 1 335 ? 60.574 61.897 6.377 1.00 18.22 332 PRO A CA 1
ATOM 2635 C C . PRO A 1 335 ? 59.248 61.334 5.875 1.00 17.54 332 PRO A C 1
ATOM 2636 O O . PRO A 1 335 ? 58.782 60.289 6.348 1.00 15.61 332 PRO A O 1
ATOM 2640 N N . ALA A 1 336 ? 58.661 62.031 4.922 1.00 17.34 333 ALA A N 1
ATOM 2641 C CA . ALA A 1 336 ? 57.368 61.630 4.355 1.00 17.27 333 ALA A CA 1
ATOM 2642 C C . ALA A 1 336 ? 57.426 60.230 3.763 1.00 17.14 333 ALA A C 1
ATOM 2643 O O . ALA A 1 336 ? 58.270 59.935 2.909 1.00 16.69 333 ALA A O 1
ATOM 2645 N N . LEU A 1 337 ? 56.543 59.359 4.236 1.00 16.65 334 LEU A N 1
ATOM 2646 C CA . LEU A 1 337 ? 56.498 57.968 3.768 1.00 16.17 334 LEU A CA 1
ATOM 2647 C C . LEU A 1 337 ? 55.419 57.700 2.733 1.00 15.76 334 LEU A C 1
ATOM 2648 O O . LEU A 1 337 ? 55.542 56.732 1.973 1.00 15.75 334 LEU A O 1
ATOM 2653 N N . PHE A 1 338 ? 54.390 58.538 2.709 1.00 15.32 335 PHE A N 1
ATOM 2654 C CA . PHE A 1 338 ? 53.206 58.308 1.895 1.00 16.96 335 PHE A CA 1
ATOM 2655 C C . PHE A 1 338 ? 52.876 59.522 1.020 1.00 18.28 335 PHE A C 1
ATOM 2656 O O . PHE A 1 338 ? 53.152 60.669 1.382 1.00 16.19 335 PHE A O 1
ATOM 2664 N N . LYS A 1 339 ? 52.272 59.203 -0.112 1.00 20.48 336 LYS A N 1
ATOM 2665 C CA A LYS A 1 339 ? 51.708 60.175 -1.047 0.50 21.70 336 LYS A CA 1
ATOM 2666 C CA B LYS A 1 339 ? 51.734 60.182 -1.048 0.50 21.95 336 LYS A CA 1
ATOM 2667 C C . LYS A 1 339 ? 50.660 61.045 -0.374 1.00 21.65 336 LYS A C 1
ATOM 2668 O O . LYS A 1 339 ? 50.077 60.663 0.667 1.00 19.77 336 LYS A O 1
ATOM 2679 N N . SER A 1 340 ? 50.395 62.206 -0.971 1.00 19.68 337 SER A N 1
ATOM 2680 C CA . SER A 1 340 ? 49.345 63.104 -0.512 1.00 20.21 337 SER A CA 1
ATOM 2681 C C . SER A 1 340 ? 48.435 63.500 -1.665 1.00 20.70 337 SER A C 1
ATOM 2682 O O . SER A 1 340 ? 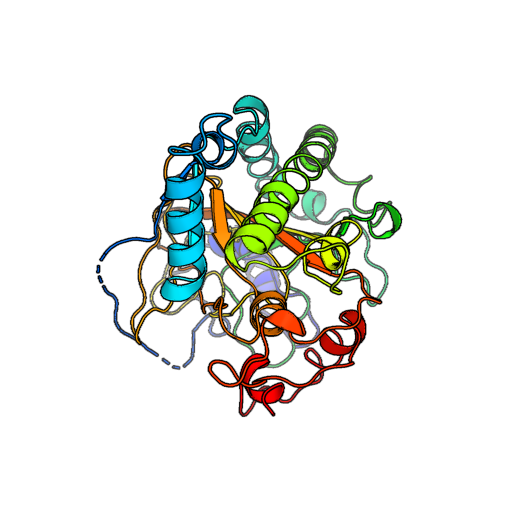48.839 63.444 -2.819 1.00 19.09 337 SER A O 1
ATOM 2685 N N . GLY A 1 341 ? 47.216 63.919 -1.328 1.00 20.47 338 GLY A N 1
ATOM 2686 C CA . GLY A 1 341 ? 46.390 64.708 -2.250 1.00 20.75 338 GLY A CA 1
ATOM 2687 C C . GLY A 1 341 ? 45.149 64.062 -2.820 1.00 21.19 338 GLY A C 1
ATOM 2688 O O . GLY A 1 341 ? 44.367 64.767 -3.429 1.00 23.10 338 GLY A O 1
ATOM 2689 N N . SER A 1 342 ? 44.945 62.753 -2.643 1.00 19.15 339 SER A N 1
ATOM 2690 C CA . SER A 1 342 ? 43.658 62.128 -2.995 1.00 19.59 339 SER A CA 1
ATOM 2691 C C . SER A 1 342 ? 42.587 62.357 -1.943 1.00 18.64 339 SER A C 1
ATOM 2692 O O . SER A 1 342 ? 42.893 62.466 -0.741 1.00 18.95 339 SER A O 1
ATOM 2695 N N . THR A 1 343 ? 41.332 62.447 -2.384 1.00 18.65 340 THR A N 1
ATOM 2696 C CA . THR A 1 343 ? 40.219 62.503 -1.446 1.00 18.54 340 THR A CA 1
ATOM 2697 C C . THR A 1 343 ? 40.009 61.091 -0.877 1.00 17.98 340 THR A C 1
ATOM 2698 O O . THR A 1 343 ? 40.325 60.097 -1.513 1.00 16.29 340 THR A O 1
ATOM 2702 N N . TYR A 1 344 ? 39.482 61.035 0.327 1.00 18.81 341 TYR A N 1
ATOM 2703 C CA . TYR A 1 344 ? 39.163 59.752 0.959 1.00 18.89 341 TYR A CA 1
ATOM 2704 C C . TYR A 1 344 ? 38.216 58.930 0.085 1.00 18.63 341 TYR A C 1
ATOM 2705 O O . TYR A 1 344 ? 38.444 57.747 -0.137 1.00 16.86 341 TYR A O 1
ATOM 2714 N N . GLY A 1 345 ? 37.163 59.568 -0.424 1.00 18.95 342 GLY A N 1
ATOM 2715 C CA . GLY A 1 345 ? 36.222 58.878 -1.299 1.00 19.51 342 GLY A CA 1
ATOM 2716 C C . GLY A 1 345 ? 36.890 58.303 -2.535 1.00 20.54 342 GLY A C 1
ATOM 2717 O O . GLY A 1 345 ? 36.589 57.199 -2.913 1.00 21.70 342 GLY A O 1
ATOM 2718 N N . ASP A 1 346 ? 37.828 59.016 -3.147 1.00 22.25 343 ASP A N 1
ATOM 2719 C CA . ASP A 1 346 ? 38.596 58.440 -4.285 1.00 22.54 343 ASP A CA 1
ATOM 2720 C C . ASP A 1 346 ? 39.527 57.284 -3.895 1.00 23.12 343 ASP A C 1
ATOM 2721 O O . ASP A 1 346 ? 39.677 56.347 -4.680 1.00 23.40 343 ASP A O 1
ATOM 2726 N N . LEU A 1 347 ? 40.120 57.351 -2.698 1.00 22.23 344 LEU A N 1
ATOM 2727 C CA . LEU A 1 347 ? 40.940 56.239 -2.185 1.00 21.24 344 LEU A CA 1
ATOM 2728 C C . LEU A 1 347 ? 40.080 55.005 -1.953 1.00 21.03 344 LEU A C 1
ATOM 2729 O O . LEU A 1 347 ? 40.490 53.906 -2.305 1.00 21.48 344 LEU A O 1
ATOM 2734 N N . VAL A 1 348 ? 38.900 55.196 -1.364 1.00 23.33 345 VAL A N 1
ATOM 2735 C CA . VAL A 1 348 ? 37.925 54.111 -1.192 1.00 26.24 345 VAL A CA 1
ATOM 2736 C C . VAL A 1 348 ? 37.612 53.446 -2.548 1.00 28.67 345 VAL A C 1
ATOM 2737 O O . VAL A 1 348 ? 37.706 52.212 -2.676 1.00 27.30 345 VAL A O 1
ATOM 2741 N N . GLU A 1 349 ? 37.328 54.257 -3.563 1.00 31.10 346 GLU A N 1
ATOM 2742 C CA A GLU A 1 349 ? 36.957 53.747 -4.903 0.50 33.36 346 GLU A CA 1
ATOM 2743 C CA B GLU A 1 349 ? 36.955 53.725 -4.880 0.50 33.66 346 GLU A CA 1
ATOM 2744 C C . GLU A 1 349 ? 38.132 53.064 -5.597 1.00 35.22 346 GLU A C 1
ATOM 2745 O O . GLU A 1 349 ? 37.967 51.991 -6.199 1.00 34.52 346 GLU A O 1
ATOM 2756 N N . GLU A 1 350 ? 39.300 53.701 -5.541 1.00 35.27 347 GLU A N 1
ATOM 2757 C CA . GLU A 1 350 ? 40.525 53.163 -6.152 1.00 39.82 347 GLU A CA 1
ATOM 2758 C C . GLU A 1 350 ? 40.909 51.812 -5.546 1.00 43.06 347 GLU A C 1
ATOM 2759 O O . GLU A 1 350 ? 41.291 50.893 -6.269 1.00 40.81 347 GLU A O 1
ATOM 2765 N N . CYS A 1 351 ? 40.810 51.707 -4.220 1.00 45.72 348 CYS A N 1
ATOM 2766 C CA . CYS A 1 351 ? 41.110 50.459 -3.511 1.00 49.86 348 CYS A CA 1
ATOM 2767 C C . CYS A 1 351 ? 40.174 49.297 -3.911 1.00 54.94 348 CYS A C 1
ATOM 2768 O O . CYS A 1 351 ? 40.633 48.146 -4.003 1.00 51.25 348 CYS A O 1
ATOM 2771 N N . LYS A 1 352 ? 38.889 49.608 -4.148 1.00 59.19 349 LYS A N 1
ATOM 2772 C CA A LYS A 1 352 ? 37.902 48.616 -4.614 0.50 61.30 349 LYS A CA 1
ATOM 2773 C CA B LYS A 1 352 ? 37.911 48.610 -4.606 0.50 60.52 349 LYS A CA 1
ATOM 2774 C C . LYS A 1 352 ? 38.271 48.040 -5.979 1.00 62.03 349 LYS A C 1
ATOM 2775 O O . LYS A 1 352 ? 38.124 46.849 -6.207 1.00 65.99 349 LYS A O 1
ATOM 2786 N N . THR A 1 353 ? 38.744 48.896 -6.884 1.00 64.90 350 THR A N 1
ATOM 2787 C CA . THR A 1 353 ? 39.129 48.480 -8.246 1.00 66.89 350 THR A CA 1
ATOM 2788 C C . THR A 1 353 ? 40.651 48.283 -8.406 1.00 67.86 350 THR A C 1
ATOM 2789 O O . THR A 1 353 ? 41.179 48.382 -9.513 1.00 66.64 350 THR A O 1
ATOM 2793 N N . ARG A 1 354 ? 41.346 48.005 -7.305 1.00 71.00 351 ARG A N 1
ATOM 2794 C CA . ARG A 1 354 ? 42.794 47.818 -7.306 1.00 73.80 351 ARG A CA 1
ATOM 2795 C C . ARG A 1 354 ? 43.099 46.362 -7.631 1.00 77.29 351 ARG A C 1
ATOM 2796 O O . ARG A 1 354 ? 42.205 45.510 -7.571 1.00 76.17 351 ARG A O 1
ATOM 2804 N N . LYS A 1 355 ? 44.354 46.085 -7.984 1.00 80.44 352 LYS A N 1
ATOM 2805 C CA . LYS A 1 355 ? 44.853 44.710 -8.093 1.00 81.48 352 LYS A CA 1
ATOM 2806 C C . LYS A 1 355 ? 44.939 44.055 -6.701 1.00 84.47 352 LYS A C 1
ATOM 2807 O O . LYS A 1 355 ? 45.575 44.597 -5.785 1.00 84.38 352 LYS A O 1
ATOM 2809 N N . LEU A 1 356 ? 44.276 42.907 -6.547 1.00 85.15 353 LEU A N 1
ATOM 2810 C CA . LEU A 1 356 ? 44.401 42.073 -5.341 1.00 85.29 353 LEU A CA 1
ATOM 2811 C C . LEU A 1 356 ? 45.751 41.336 -5.307 1.00 85.68 353 LEU A C 1
ATOM 2812 O O . LEU A 1 356 ? 46.258 41.008 -4.229 1.00 82.31 353 LEU A O 1
ATOM 2814 N N . ASP A 1 357 ? 46.311 41.071 -6.492 1.00 87.10 354 ASP A N 1
ATOM 2815 C CA . ASP A 1 357 ? 47.663 40.521 -6.636 1.00 83.97 354 ASP A CA 1
ATOM 2816 C C . ASP A 1 357 ? 48.709 41.624 -6.442 1.00 80.51 354 ASP A C 1
ATOM 2817 O O . ASP A 1 357 ? 48.697 42.637 -7.159 1.00 80.52 354 ASP A O 1
ATOM 2819 N N . GLY A 1 358 ? 49.605 41.415 -5.478 1.00 71.63 355 GLY A N 1
ATOM 2820 C CA . GLY A 1 358 ? 50.667 42.363 -5.167 1.00 65.75 355 GLY A CA 1
ATOM 2821 C C . GLY A 1 358 ? 50.496 42.969 -3.782 1.00 62.88 355 GLY A C 1
ATOM 2822 O O . GLY A 1 358 ? 50.144 42.277 -2.823 1.00 64.20 355 GLY A O 1
ATOM 2823 N N . LYS A 1 359 ? 50.720 44.276 -3.689 1.00 54.93 356 LYS A N 1
ATOM 2824 C CA . LYS A 1 359 ? 50.919 44.939 -2.394 1.00 47.96 356 LYS A CA 1
ATOM 2825 C C . LYS A 1 359 ? 49.633 45.347 -1.655 1.00 38.98 356 LYS A C 1
ATOM 2826 O O . LYS A 1 359 ? 48.537 45.382 -2.226 1.00 36.46 356 LYS A O 1
ATOM 2832 N N . SER A 1 360 ? 49.789 45.637 -0.367 1.00 31.79 357 SER A N 1
ATOM 2833 C CA . SER A 1 360 ? 48.697 46.176 0.435 1.00 26.92 357 SER A CA 1
ATOM 2834 C C . SER A 1 360 ? 48.319 47.573 -0.060 1.00 24.90 357 SER A C 1
ATOM 2835 O O . SER A 1 360 ? 49.067 48.227 -0.796 1.00 23.91 357 SER A O 1
ATOM 2838 N N . PHE A 1 361 ? 47.165 48.043 0.378 1.00 22.57 358 PHE A N 1
ATOM 2839 C CA . PHE A 1 361 ? 46.825 49.433 0.151 1.00 21.88 358 PHE A CA 1
ATOM 2840 C C . PHE A 1 361 ? 47.934 50.341 0.681 1.00 19.78 358 PHE A C 1
ATOM 2841 O O . PHE A 1 361 ? 48.364 51.231 -0.013 1.00 18.82 358 PHE A O 1
ATOM 2849 N N . LEU A 1 362 ? 48.364 50.129 1.922 1.00 20.91 359 LEU A N 1
ATOM 2850 C CA . LEU A 1 362 ? 49.375 50.987 2.522 1.00 20.52 359 LEU A CA 1
ATOM 2851 C C . LEU A 1 362 ? 50.642 51.005 1.685 1.00 21.34 359 LEU A C 1
ATOM 2852 O O . LEU A 1 362 ? 51.164 52.062 1.391 1.00 20.08 359 LEU A O 1
ATOM 2857 N N . ASP A 1 363 ? 51.108 49.833 1.272 1.00 22.86 360 ASP A N 1
ATOM 2858 C CA . ASP A 1 363 ? 52.325 49.777 0.487 1.00 24.28 360 ASP A CA 1
ATOM 2859 C C . ASP A 1 363 ? 52.176 50.466 -0.880 1.00 23.35 360 ASP A C 1
ATOM 2860 O O . ASP A 1 363 ? 53.125 51.076 -1.344 1.00 21.94 360 ASP A O 1
ATOM 2865 N N . SER A 1 364 ? 50.977 50.445 -1.458 1.00 24.09 361 SER A N 1
ATOM 2866 C CA . SER A 1 364 ? 50.692 51.172 -2.703 1.00 24.21 361 SER A CA 1
ATOM 2867 C C . SER A 1 364 ? 50.704 52.698 -2.557 1.00 24.39 361 SER A C 1
ATOM 2868 O O . SER A 1 364 ? 50.859 53.402 -3.553 1.00 22.91 361 SER A O 1
ATOM 2871 N N . MET A 1 365 ? 50.494 53.207 -1.338 1.00 21.97 362 MET A N 1
ATOM 2872 C CA . MET A 1 365 ? 50.516 54.650 -1.084 1.00 22.76 362 MET A CA 1
ATOM 2873 C C . MET A 1 365 ? 51.922 55.187 -0.699 1.00 21.27 362 MET A C 1
ATOM 2874 O O . MET A 1 365 ? 52.083 56.387 -0.496 1.00 19.36 362 MET A O 1
ATOM 2879 N N . ARG A 1 366 ? 52.927 54.316 -0.626 1.00 22.47 363 ARG A N 1
ATOM 2880 C CA . ARG A 1 366 ? 54.271 54.733 -0.200 1.00 23.53 363 ARG A CA 1
ATOM 2881 C C . ARG A 1 366 ? 54.972 55.535 -1.286 1.00 25.12 363 ARG A C 1
ATOM 2882 O O . ARG A 1 366 ? 54.800 55.243 -2.476 1.00 26.16 363 ARG A O 1
ATOM 2890 N N . ILE A 1 367 ? 55.724 56.564 -0.897 1.00 27.01 364 ILE A N 1
ATOM 2891 C CA . ILE A 1 367 ? 56.466 57.374 -1.881 1.00 32.31 364 ILE A CA 1
ATOM 2892 C C . ILE A 1 367 ? 57.682 56.613 -2.363 1.00 37.15 364 ILE A C 1
ATOM 2893 O O . ILE A 1 367 ? 58.487 56.125 -1.557 1.00 38.05 364 ILE A O 1
#

GO terms:
  GO:0102802 thebaine 6-O-demethylase activity (F, IDA)
  GO:0097295 morphine biosynthetic process (P, IDA)
  GO:0102802 thebaine 6-O-demethylase activity (F, EXP)

Foldseek 3Di:
DDPVLVCVQQVDDFFAFNHALVSVVVVVDLDDDPLFFDPAFAADPAQAEAELCQCPPPDVVSNVVSLVSLLCRQQAPLKYKYAPLPDDPVLLLLLLVLLVVQVPDDPCLQPVDDADPVRPAGKGPGTHHDPPHHDAQKIKHKAWLPDPVRGPVSRLVSRDVSNSVSVNVVVVSVLVSVLSSQVSVCVSLVPDVVVWVAGSVQQNRAIKMKMKIKRFADSCQVGGFNFDKDFAAFAKKWKDWSDQDWWKWWQHPRHTYTHGHDVRIIMMGGHLLNCFQLLNSGDGTIMGGTHHRDGMTIMMMMDGHGHQADWGGHIVVSDDPVRHRFFDTGDGNVVLVVCQVVDDPPDDDSNVVGTD

Organism: Papaver somniferum (NCBI:txid3469)

InterPro domains:
  IPR005123 Oxoglutarate/iron-dependent dioxygenase domain [PS51471] (214-314)
  IPR026992 Non-haem dioxygenase, N-terminal domain [PF14226] (55-154)
  IPR027443 Isopenicillin N synthase-like superfamily [G3DSA:2.60.120.330] (13-353)
  IPR044861 Isopenicillin N synthase-like, Fe(2+) 2OG dioxygenase domain [PF03171] (215-314)
  IPR050295 Plant 2-oxoglutarate-dependent oxidoreductases [PTHR47991] (39-341)

Solvent-accessible surface area: 17202 Å² total; per-residue (Å²): 98,97,85,117,62,85,27,127,16,70,157,27,36,87,54,81,123,24,14,7,0,22,29,1,22,109,18,116,33,96,127,4,24,97,46,1,50,61,153,200,65,85,105,84,172,106,8,24,66,0,23,6,112,48,4,92,26,135,89,101,137,66,14,124,89,3,10,70,107,0,44,92,0,0,82,98,9,0,3,0,11,0,28,79,25,73,10,89,65,72,28,17,88,39,0,56,66,50,0,50,35,6,1,109,65,62,59,119,81,8,61,92,32,158,81,76,161,71,25,117,19,2,27,27,50,34,114,3,136,39,152,134,41,59,5,25,2,1,2,15,3,69,2,73,0,28,39,122,152,40,40,71,100,132,3,12,76,97,11,47,85,72,2,55,96,16,0,59,54,0,1,53,46,0,40,125,7,0,18,35,0,0,72,41,0,14,134,14,13,158,11,46,59,106,161,30,107,2,0,13,95,8,5,86,114,4,9,1,10,0,45,0,4,18,5,2,41,1,58,51,38,150,75,8,16,0,26,69,46,55,34,12,48,7,2,1,7,0,20,6,18,8,31,165,28,70,5,12,15,1,71,55,169,37,35,6,24,62,4,153,18,75,110,108,7,2,1,0,4,0,1,6,0,0,8,2,3,0,3,10,39,0,76,15,22,48,13,27,4,37,11,42,66,103,74,57,5,0,1,0,6,0,28,5,20,0,38,72,136,14,76,6,16,12,7,78,47,11,69,47,130,147,48,79,38,65,2,99,79,48,38,30,14,19,88,4,49,93,77,36,146,106,80,67,107,92,74,129,60,10,20,74,36,10,108,158

B-factor: mean 25.61, std 12.95, range [9.12, 87.1]